Protein AF-A0A8J5XTF4-F1 (afdb_monomer)

Radius of gyration: 19.68 Å; Cα contacts (8 Å, |Δi|>4): 925; chains: 1; bounding box: 60×40×62 Å

Foldseek 3Di:
DFKFKEWEDDAPKIKMWIFDWFWIWIDMPPDAIDTLGGDPTGWDDWEAARNNQWIWTFDFQKIWITGPVVSYTQAIEGHPGGWQEWYDDHQKIWTAHQQFWIWIFHFPPPDDPPDPVDPDHHHGGDTDTQDGDRFGFQYWDWDDDPFIWIWTFGQVGKIWTATPSNRVHTQEIQDDDPFGFNEWEWADDQLHTWIWTFFQQRKIWIADSRYSDTQDIDRVVVVDPDDDDDPPDDPDRRWGWNYWYWADDPRFWIWIWTFTFPDQWIWIWIFGADPVRGTDIHTDDIDGHPDCQATFNDWYAYNQRWIWTAHGQQKIWTWDQDPPRDTDTDDIHRSDDPPDD

pLDDT: mean 83.87, std 14.67, range [29.75, 97.75]

Organism: Diacronema lutheri (NCBI:txid2081491)

Nearest PDB structures (foldseek):
  2vdu-assembly3_D  TM=7.327E-01  e=2.082E-15  Saccharomyces cerevisiae
  7mq8-assembly1_LT  TM=8.044E-01  e=1.810E-10  Homo sapiens
  7mqa-assembly1_LT  TM=7.960E-01  e=1.347E-09  Homo sapiens
  7f60-assembly2_B  TM=6.999E-01  e=1.922E-06  Homo sapiens
  3mbr-assembly1_X  TM=4.951E-01  e=2.929E-05  Xanthomonas campestris pv. campestris

Secondary structure (DSSP, 8-state):
---EEEEEEETTEEEEEEEETTEEEEEETTS--EEEEE-SS---EEEE-TTSSEEEEEETTEEEEEETTTTEEEEEEE-SS-EEEEEEETTEEEEEETTSEEEEEE-----------S-PPEEPPPPEEEEE-SS-EEEEEEE-SSS-EEEEEETTS-EEEEESS-TTSEEEEE---SS-EEEEEEE-STT-SEEEEEETT--EEEE-TTT--EEEEE-HHHHSPPPP--TT---PPSPPEEEEEEEEETTTEEEEEEEETT-SEEEEEEEEE-TT--EEEEE---EEPSS---SEEEEEE-TTS-EEEEEGGGEEEEEEE-GGG-EEEEEEEESS-----

InterPro domains:
  IPR001680 WD40 repeat [SM00320] (29-67)
  IPR001680 WD40 repeat [SM00320] (124-163)
  IPR001680 WD40 repeat [SM00320] (167-208)
  IPR011044 Quinoprotein amine dehydrogenase, beta chain-like [SSF50969] (36-220)
  IPR015943 WD40/YVTN repeat-like-containing domain superfamily [G3DSA:2.130.10.10] (2-223)
  IPR028884 tRNA (guanine-N(7)-)-methyltransferase non-catalytic subunit [PTHR16288] (33-310)

Sequence (341 aa):
MPGVAACVSLGDDVAVAFAEGRSVRFWRTGGAAAELGSADSAITIIALDSSAAHVATANDKALTLWDVAARRALWRTVAPKRPNAMVFDGARLIFADKFGEVWSLAEAAASDSTRAADNAVRIGPEPCFELGHVSLVSAMAVLPGRERRLVTADTDKRIRVSAWPAGYCIDAFCMGSKAVPSALAFAHGPLGEVLLSGGEDGALHAWDPATGALLALVHPAADLPAPEPSAAAPPSPAPRAVRVVCAGLGAQCALLALALAESSRVAIYALERDEDTRLSLRAHAPLDLPGEPGAVLELHATPRGDLCVVCAGGLLLQYESTTDAHFRLAAQHALCRRSDE

Solvent-accessible surface area (backbone atoms only — not comparable to full-atom values): 18056 Å² total; per-residue (Å²): 122,75,43,36,39,26,70,43,55,62,75,92,39,46,37,37,39,39,31,50,50,35,40,35,31,40,34,38,68,99,58,71,59,42,72,34,50,68,53,98,48,55,48,74,44,48,30,48,25,76,82,62,52,38,39,39,40,30,32,67,35,41,37,37,38,28,33,57,88,80,38,32,57,54,25,40,33,70,46,97,48,39,61,66,31,61,44,49,61,71,75,28,43,36,35,26,17,66,66,12,42,28,31,36,32,58,66,66,73,79,76,72,90,74,74,80,89,58,96,66,64,37,82,38,57,74,73,41,84,51,46,73,45,97,35,37,38,46,22,58,40,66,47,86,70,92,80,27,30,40,34,41,21,17,66,79,26,44,32,40,29,16,36,47,87,53,42,80,46,66,64,22,53,40,69,80,61,92,34,40,34,43,21,46,34,64,39,59,64,48,79,43,73,31,36,36,38,23,10,48,70,29,32,40,36,31,27,35,55,74,73,14,45,78,56,38,77,47,51,51,77,80,75,46,81,75,75,80,81,62,97,81,66,73,89,74,74,73,48,23,27,52,35,47,33,44,17,41,47,71,70,42,30,27,41,33,43,35,36,35,52,95,45,63,42,32,44,31,30,38,41,34,51,49,98,86,68,48,51,46,76,45,80,48,72,60,46,76,53,76,83,84,49,58,54,74,51,32,61,41,46,31,75,85,46,26,40,38,41,33,20,35,86,32,41,36,39,34,26,43,55,47,82,90,74,38,74,44,84,71,49,77,45,67,65,41,79,78,77,79,129

Mean predicted aligned error: 7.68 Å

Structure (mmCIF, N/CA/C/O backbone):
data_AF-A0A8J5XTF4-F1
#
_entry.id   AF-A0A8J5XTF4-F1
#
loop_
_atom_site.group_PDB
_atom_site.id
_atom_site.type_symbol
_atom_site.label_atom_id
_atom_site.label_alt_id
_atom_site.label_comp_id
_atom_site.label_asym_id
_atom_site.label_entity_id
_atom_site.label_seq_id
_atom_site.pdbx_PDB_ins_code
_atom_site.Cartn_x
_atom_site.Cartn_y
_atom_site.Cartn_z
_atom_site.occupancy
_atom_site.B_iso_or_equiv
_atom_site.auth_seq_id
_atom_site.auth_comp_id
_atom_site.auth_asym_id
_atom_site.auth_atom_id
_atom_site.pdbx_PDB_model_num
ATOM 1 N N . MET A 1 1 ? 19.095 7.603 3.861 1.00 49.38 1 MET A N 1
ATOM 2 C CA . MET A 1 1 ? 17.625 7.560 3.707 1.00 49.38 1 MET A CA 1
ATOM 3 C C . MET A 1 1 ? 17.165 6.273 4.357 1.00 49.38 1 MET A C 1
ATOM 5 O O . MET A 1 1 ? 17.835 5.274 4.110 1.00 49.38 1 MET A O 1
ATOM 9 N N . PRO A 1 2 ? 16.112 6.284 5.188 1.00 70.44 2 PRO A N 1
ATOM 10 C CA . PRO A 1 2 ? 15.509 5.034 5.639 1.00 70.44 2 PRO A CA 1
ATOM 11 C C . PRO A 1 2 ? 15.097 4.202 4.415 1.00 70.44 2 PRO A C 1
ATOM 13 O O . PRO A 1 2 ? 14.806 4.767 3.357 1.00 70.44 2 PRO A O 1
ATOM 16 N N . GLY A 1 3 ? 15.148 2.875 4.537 1.00 85.44 3 GLY A N 1
ATOM 17 C CA . GLY A 1 3 ? 14.688 1.978 3.479 1.00 85.44 3 GLY A CA 1
ATOM 18 C C . GLY A 1 3 ? 13.196 2.152 3.182 1.00 85.44 3 GLY A C 1
ATOM 19 O O . GLY A 1 3 ? 12.481 2.853 3.895 1.00 85.44 3 GLY A O 1
ATOM 20 N N . VAL A 1 4 ? 12.717 1.490 2.138 1.00 92.56 4 VAL A N 1
ATOM 21 C CA . VAL A 1 4 ? 11.289 1.374 1.821 1.00 92.56 4 VAL A CA 1
ATOM 22 C C . VAL A 1 4 ? 10.904 -0.095 1.737 1.00 92.56 4 VAL A C 1
ATOM 24 O O . VAL A 1 4 ? 11.725 -0.927 1.352 1.00 92.56 4 VAL A O 1
ATOM 27 N N . ALA A 1 5 ? 9.667 -0.425 2.093 1.00 94.69 5 ALA A N 1
ATOM 28 C CA . ALA A 1 5 ? 9.166 -1.790 2.048 1.00 94.69 5 ALA A CA 1
ATOM 29 C C . ALA A 1 5 ? 7.716 -1.834 1.562 1.00 94.69 5 ALA A C 1
ATOM 31 O O . ALA A 1 5 ? 6.999 -0.846 1.679 1.00 94.69 5 ALA A O 1
ATOM 32 N N . ALA A 1 6 ? 7.320 -2.977 1.012 1.00 94.75 6 ALA A N 1
ATOM 33 C CA . ALA A 1 6 ? 5.949 -3.306 0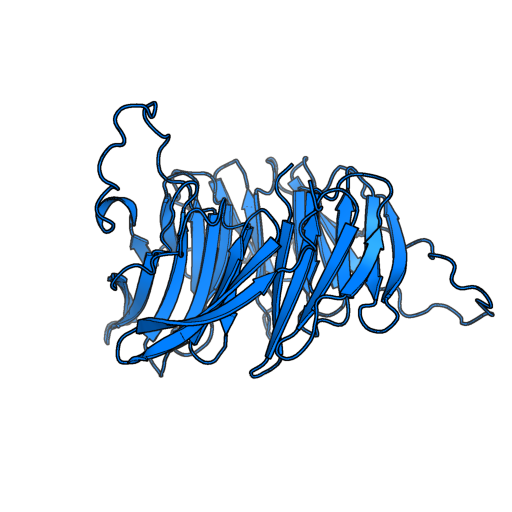.649 1.00 94.75 6 ALA A CA 1
ATOM 34 C C . ALA A 1 6 ? 5.701 -4.784 0.965 1.00 94.75 6 ALA A C 1
ATOM 36 O O . ALA A 1 6 ? 6.581 -5.622 0.744 1.00 94.75 6 ALA A O 1
ATOM 37 N N . CYS A 1 7 ? 4.515 -5.101 1.476 1.00 94.81 7 CYS A N 1
ATOM 38 C CA . CYS A 1 7 ? 4.149 -6.453 1.892 1.00 94.81 7 CYS A CA 1
ATOM 39 C C . CYS A 1 7 ? 2.841 -6.903 1.240 1.00 94.81 7 CYS A C 1
ATOM 41 O O . CYS A 1 7 ? 1.946 -6.094 1.014 1.00 94.81 7 CYS A O 1
ATOM 43 N N . VAL A 1 8 ? 2.716 -8.205 0.979 1.00 93.38 8 VAL A N 1
ATOM 44 C CA . VAL A 1 8 ? 1.453 -8.833 0.562 1.00 93.38 8 VAL A CA 1
ATOM 45 C C . VAL A 1 8 ? 1.305 -10.216 1.194 1.00 93.38 8 VAL A C 1
ATOM 47 O O . VAL A 1 8 ? 2.297 -10.878 1.511 1.00 93.38 8 VAL A O 1
ATOM 50 N N . SER A 1 9 ? 0.062 -10.677 1.339 1.00 91.62 9 SER A N 1
ATOM 51 C CA . SER A 1 9 ? -0.243 -12.059 1.728 1.00 91.62 9 SER A CA 1
ATOM 52 C C . SER A 1 9 ? -0.495 -12.944 0.510 1.00 91.62 9 SER A C 1
ATOM 54 O O . SER A 1 9 ? -1.219 -12.560 -0.405 1.00 91.62 9 SER A O 1
ATOM 56 N N . LEU A 1 10 ? 0.050 -14.159 0.543 1.00 90.19 10 LEU A N 1
ATOM 57 C CA . LEU A 1 10 ? -0.116 -15.211 -0.460 1.00 90.19 10 LEU A CA 1
ATOM 58 C C . LEU A 1 10 ? -0.753 -16.436 0.207 1.00 90.19 10 LEU A C 1
ATOM 60 O O . LEU A 1 10 ? -0.081 -17.420 0.519 1.00 90.19 10 LEU A O 1
ATOM 64 N N . GLY A 1 11 ? -2.055 -16.349 0.483 1.00 86.38 11 GLY A N 1
ATOM 65 C CA . GLY A 1 11 ? -2.708 -17.284 1.398 1.00 86.38 11 GLY A CA 1
ATOM 66 C C . GLY A 1 11 ? -2.177 -17.078 2.816 1.00 86.38 11 GLY A C 1
ATOM 67 O O . GLY A 1 11 ? -2.338 -15.992 3.371 1.00 86.38 11 GLY A O 1
ATOM 68 N N . ASP A 1 12 ? -1.523 -18.101 3.366 1.00 82.44 12 ASP A N 1
ATOM 69 C CA . ASP A 1 12 ? -0.931 -18.067 4.711 1.00 82.44 12 ASP A CA 1
ATOM 70 C C . ASP A 1 12 ? 0.507 -17.521 4.731 1.00 82.44 12 ASP A C 1
ATOM 72 O O . ASP A 1 12 ? 1.030 -17.174 5.789 1.00 82.44 12 ASP A O 1
ATOM 76 N N . ASP A 1 13 ? 1.153 -17.426 3.567 1.00 90.56 13 ASP A N 1
ATOM 77 C CA . ASP A 1 13 ? 2.492 -16.859 3.456 1.00 90.56 13 ASP A CA 1
ATOM 78 C C . ASP A 1 13 ? 2.443 -15.330 3.380 1.00 90.56 13 ASP A C 1
ATOM 80 O O . ASP A 1 13 ? 1.478 -14.729 2.902 1.00 90.56 13 ASP A O 1
ATOM 84 N N . VAL A 1 14 ? 3.547 -14.694 3.764 1.00 94.38 14 VAL A N 1
ATOM 85 C CA . VAL A 1 14 ? 3.789 -13.268 3.554 1.00 94.38 14 VAL A CA 1
ATOM 86 C C . VAL A 1 14 ? 4.993 -13.115 2.641 1.00 94.38 14 VAL A C 1
ATOM 88 O O . VAL A 1 14 ? 5.998 -13.812 2.792 1.00 94.38 14 VAL A O 1
ATOM 91 N N . ALA A 1 15 ? 4.881 -12.202 1.686 1.00 96.44 15 ALA A N 1
ATOM 92 C CA . ALA A 1 15 ? 5.974 -11.754 0.845 1.00 96.44 15 ALA A CA 1
ATOM 93 C C . ALA A 1 15 ? 6.293 -10.293 1.162 1.00 96.44 15 ALA A C 1
ATOM 95 O O . ALA A 1 15 ? 5.391 -9.476 1.341 1.00 96.44 15 ALA A O 1
ATOM 96 N N . VAL A 1 16 ? 7.583 -9.979 1.224 1.00 97.00 16 VAL A N 1
ATOM 97 C CA . VAL A 1 16 ? 8.103 -8.654 1.552 1.00 97.00 16 VAL A CA 1
ATOM 98 C C . VAL A 1 16 ? 9.104 -8.247 0.486 1.00 97.00 16 VAL A C 1
ATOM 100 O O . VAL A 1 16 ? 10.125 -8.907 0.290 1.00 97.00 16 VAL A O 1
ATOM 103 N N . ALA A 1 17 ? 8.831 -7.133 -0.179 1.00 96.75 17 ALA A N 1
ATOM 104 C CA . ALA A 1 17 ? 9.811 -6.424 -0.978 1.00 96.75 17 ALA A CA 1
ATOM 105 C C . ALA A 1 17 ? 10.406 -5.304 -0.126 1.00 96.75 17 ALA A C 1
ATOM 107 O O . ALA A 1 17 ? 9.681 -4.568 0.540 1.00 96.75 17 ALA A O 1
ATOM 108 N N . PHE A 1 18 ? 11.725 -5.172 -0.139 1.00 95.44 18 PHE A N 1
ATOM 109 C CA . PHE A 1 18 ? 12.437 -4.188 0.667 1.00 95.44 18 PHE A CA 1
ATOM 110 C C . PHE A 1 18 ? 13.579 -3.584 -0.142 1.00 95.44 18 PHE A C 1
ATOM 112 O O . PHE A 1 18 ? 14.308 -4.300 -0.832 1.00 95.44 18 PHE A O 1
ATOM 119 N N . ALA A 1 19 ? 13.769 -2.275 -0.033 1.00 94.00 19 ALA A N 1
ATOM 120 C CA . ALA A 1 19 ? 14.897 -1.584 -0.628 1.00 94.00 19 ALA A CA 1
ATOM 121 C C . ALA A 1 19 ? 15.602 -0.679 0.383 1.00 94.00 19 ALA A C 1
ATOM 123 O O . ALA A 1 19 ? 14.971 0.095 1.099 1.00 94.00 19 ALA A O 1
ATOM 124 N N . GLU A 1 20 ? 16.931 -0.736 0.386 1.00 89.94 20 GLU A N 1
ATOM 125 C CA . GLU A 1 20 ? 17.793 0.146 1.172 1.00 89.94 20 GLU A CA 1
ATOM 126 C C . GLU A 1 20 ? 18.923 0.666 0.291 1.00 89.94 20 GLU A C 1
ATOM 128 O O . GLU A 1 20 ? 19.636 -0.092 -0.376 1.00 89.94 20 GLU A O 1
ATOM 133 N N . GLY A 1 21 ? 19.055 1.992 0.245 1.00 90.75 21 GLY A N 1
ATOM 134 C CA . GLY A 1 21 ? 19.907 2.637 -0.741 1.00 90.75 21 GLY A CA 1
ATOM 135 C C . GLY A 1 21 ? 19.465 2.241 -2.148 1.00 90.75 21 GLY A C 1
ATOM 136 O O . GLY A 1 21 ? 18.368 2.588 -2.574 1.00 90.75 21 GLY A O 1
ATOM 137 N N . ARG A 1 22 ? 20.329 1.535 -2.879 1.00 93.69 22 ARG A N 1
ATOM 138 C CA . ARG A 1 22 ? 20.097 1.148 -4.280 1.00 93.69 22 ARG A CA 1
ATOM 139 C C . ARG A 1 22 ? 19.629 -0.293 -4.455 1.00 93.69 22 ARG A C 1
ATOM 141 O O . ARG A 1 22 ? 19.188 -0.637 -5.545 1.00 93.69 22 ARG A O 1
ATOM 148 N N . SER A 1 23 ? 19.772 -1.134 -3.437 1.00 93.19 23 SER A N 1
ATOM 149 C CA . SER A 1 23 ? 19.523 -2.572 -3.552 1.00 93.19 23 SER A CA 1
ATOM 150 C C . SER A 1 23 ? 18.053 -2.891 -3.333 1.00 93.19 23 SER A C 1
ATOM 152 O O . SER A 1 23 ? 17.435 -2.354 -2.417 1.00 93.19 23 SER A O 1
ATOM 154 N N . VAL A 1 24 ? 17.526 -3.807 -4.143 1.00 95.25 24 VAL A N 1
ATOM 155 C CA . VAL A 1 24 ? 16.174 -4.357 -4.022 1.00 95.25 24 VAL A CA 1
ATOM 156 C C . VAL A 1 24 ? 16.281 -5.800 -3.575 1.00 95.25 24 VAL A C 1
ATOM 158 O O . VAL A 1 24 ? 16.979 -6.608 -4.193 1.00 95.25 24 VAL A O 1
ATOM 161 N N . ARG A 1 25 ? 15.572 -6.136 -2.505 1.00 95.50 25 ARG A N 1
ATOM 162 C CA . ARG A 1 25 ? 15.496 -7.484 -1.962 1.00 95.50 25 ARG A CA 1
ATOM 163 C C . ARG A 1 25 ? 14.056 -7.942 -1.858 1.00 95.50 25 ARG A C 1
ATOM 165 O O . ARG A 1 25 ? 13.129 -7.144 -1.749 1.00 95.50 25 ARG A O 1
ATOM 172 N N . PHE A 1 26 ? 13.910 -9.253 -1.877 1.00 96.19 26 PHE A N 1
ATOM 173 C CA . PHE A 1 26 ? 12.651 -9.943 -1.718 1.00 96.19 26 PHE A CA 1
ATOM 174 C C . PHE A 1 26 ? 12.804 -11.045 -0.679 1.00 96.19 26 PHE A C 1
ATOM 176 O O . PHE A 1 26 ? 13.795 -11.775 -0.672 1.00 96.19 26 PHE A O 1
ATOM 183 N N . TRP A 1 27 ? 11.815 -11.176 0.187 1.00 96.50 27 TRP A N 1
ATOM 184 C CA . TRP A 1 27 ? 11.713 -12.232 1.178 1.00 96.50 27 TRP A CA 1
ATOM 185 C C . TRP A 1 27 ? 10.308 -12.828 1.135 1.00 96.50 27 TRP A C 1
ATOM 187 O O . TRP A 1 27 ? 9.339 -12.129 0.846 1.00 96.50 27 TRP A O 1
ATOM 197 N N . ARG A 1 28 ? 10.194 -14.120 1.436 1.00 94.88 28 ARG A N 1
ATOM 198 C CA . ARG A 1 28 ? 8.915 -14.814 1.607 1.00 94.88 28 ARG A CA 1
ATOM 199 C C . ARG A 1 28 ? 8.999 -15.747 2.810 1.00 94.88 28 ARG A C 1
ATOM 201 O O . ARG A 1 28 ? 10.078 -16.282 3.074 1.00 94.88 28 ARG A O 1
ATOM 208 N N . THR A 1 29 ? 7.874 -15.965 3.492 1.00 92.12 29 THR A N 1
ATOM 209 C CA . THR A 1 29 ? 7.748 -16.925 4.600 1.00 92.12 29 THR A CA 1
ATOM 210 C C . THR A 1 29 ? 8.430 -18.258 4.272 1.00 92.12 29 THR A C 1
ATOM 212 O O . THR A 1 29 ? 8.275 -18.805 3.181 1.00 92.12 29 THR A O 1
ATOM 215 N N . GLY A 1 30 ? 9.235 -18.760 5.214 1.00 84.19 30 GLY A N 1
ATOM 216 C CA . GLY A 1 30 ? 10.000 -20.006 5.074 1.00 84.19 30 GLY A CA 1
ATOM 217 C C . GLY A 1 30 ? 11.257 -19.914 4.195 1.00 84.19 30 GLY A C 1
ATOM 218 O O . GLY A 1 30 ? 12.019 -20.878 4.131 1.00 84.19 30 GLY A O 1
ATOM 219 N N . GLY A 1 31 ? 11.501 -18.778 3.538 1.00 86.12 31 GLY A N 1
ATOM 220 C CA . GLY A 1 31 ? 12.669 -18.534 2.696 1.00 86.12 31 GLY A CA 1
ATOM 221 C C . GLY A 1 31 ? 13.699 -17.588 3.319 1.00 86.12 31 GLY A C 1
ATOM 222 O O . GLY A 1 31 ? 13.471 -16.942 4.340 1.00 86.12 31 GLY A O 1
ATOM 223 N N . ALA A 1 32 ? 14.852 -17.482 2.657 1.00 87.12 32 ALA A N 1
ATOM 224 C CA . ALA A 1 32 ? 15.844 -16.446 2.931 1.00 87.12 32 ALA A CA 1
ATOM 225 C C . ALA A 1 32 ? 15.622 -15.235 2.015 1.00 87.12 32 ALA A C 1
ATOM 227 O O . ALA A 1 32 ? 15.148 -15.380 0.886 1.00 87.12 32 ALA A O 1
ATOM 228 N N . ALA A 1 33 ? 16.012 -14.047 2.482 1.00 89.75 33 ALA A N 1
ATOM 229 C CA . ALA A 1 33 ? 15.977 -12.847 1.658 1.00 89.75 33 ALA A CA 1
ATOM 230 C C . ALA A 1 33 ? 16.942 -12.991 0.467 1.00 89.75 33 ALA A C 1
ATOM 232 O O . ALA A 1 33 ? 18.102 -13.379 0.629 1.00 89.75 33 ALA A O 1
ATOM 233 N N . ALA A 1 34 ? 16.461 -12.669 -0.730 1.00 91.19 34 ALA A N 1
ATOM 234 C CA . ALA A 1 34 ? 17.212 -12.719 -1.975 1.00 91.19 34 ALA A CA 1
ATOM 235 C C . ALA A 1 34 ? 17.300 -11.327 -2.604 1.00 91.19 34 ALA A C 1
ATOM 237 O O . ALA A 1 34 ? 16.364 -10.535 -2.528 1.00 91.19 34 ALA A O 1
ATOM 238 N N . GLU A 1 35 ? 18.427 -11.027 -3.243 1.00 92.62 35 GLU A N 1
ATOM 239 C CA . GLU A 1 35 ? 18.596 -9.796 -4.014 1.00 92.62 35 GLU A CA 1
ATOM 240 C C . GLU A 1 35 ? 17.975 -9.953 -5.407 1.00 92.62 35 GLU A C 1
ATOM 242 O O . GLU A 1 35 ? 18.223 -10.947 -6.092 1.00 92.62 35 GLU A O 1
ATOM 247 N N . LEU A 1 36 ? 17.156 -8.975 -5.807 1.00 92.88 36 LEU A N 1
ATOM 248 C CA . LEU A 1 36 ? 16.594 -8.869 -7.159 1.00 92.88 36 LEU A CA 1
ATOM 249 C C . LEU A 1 36 ? 17.503 -8.055 -8.089 1.00 92.88 36 LEU A C 1
ATOM 251 O O . LEU A 1 36 ? 17.474 -8.233 -9.304 1.00 92.88 36 LEU A O 1
ATOM 255 N N . GLY A 1 37 ? 18.293 -7.147 -7.514 1.00 91.44 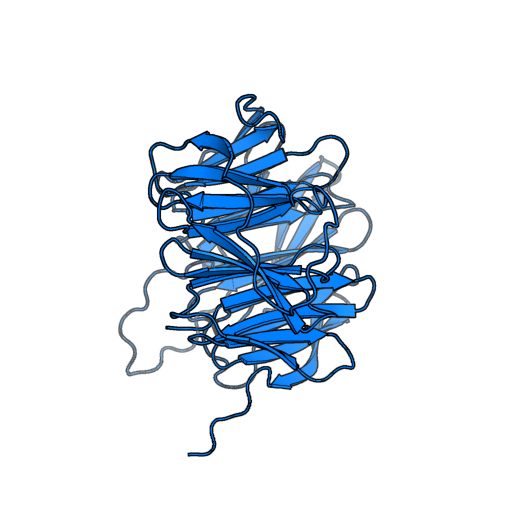37 GLY A N 1
ATOM 256 C CA . GLY A 1 37 ? 19.269 -6.323 -8.213 1.00 91.44 37 GLY A CA 1
ATOM 257 C C . GLY A 1 37 ? 19.460 -4.967 -7.542 1.00 91.44 37 GLY A C 1
ATOM 258 O O . GLY A 1 37 ? 19.046 -4.749 -6.400 1.00 91.44 37 GLY A O 1
ATOM 259 N N . SER A 1 38 ? 20.085 -4.037 -8.264 1.00 92.06 38 SER A N 1
ATOM 260 C CA . SER A 1 38 ? 20.314 -2.675 -7.783 1.00 92.06 38 SER A CA 1
ATOM 261 C C . SER A 1 38 ? 19.937 -1.628 -8.826 1.00 92.06 38 SER A C 1
ATOM 263 O O . SER A 1 38 ? 20.129 -1.823 -10.025 1.00 92.06 38 SER A O 1
ATOM 265 N N . ALA A 1 39 ? 19.380 -0.516 -8.358 1.00 90.44 39 ALA A N 1
ATOM 266 C CA . ALA A 1 39 ? 19.074 0.649 -9.170 1.00 90.44 39 ALA A CA 1
ATOM 267 C C . ALA A 1 39 ? 20.288 1.594 -9.285 1.00 90.44 39 ALA A C 1
ATOM 269 O O . ALA A 1 39 ? 21.261 1.512 -8.528 1.00 90.44 39 ALA A O 1
ATOM 270 N N . ASP A 1 40 ? 20.219 2.552 -10.210 1.00 87.44 40 ASP A N 1
ATOM 271 C CA . ASP A 1 40 ? 21.302 3.530 -10.418 1.00 87.44 40 ASP A CA 1
ATOM 272 C C . ASP A 1 40 ? 21.457 4.516 -9.254 1.00 87.44 40 ASP A C 1
ATOM 274 O O . ASP A 1 40 ? 22.537 5.043 -9.005 1.00 87.44 40 ASP A O 1
ATOM 278 N N . SER A 1 41 ? 20.368 4.776 -8.535 1.00 91.31 41 SER A N 1
ATOM 279 C CA . SER A 1 41 ? 20.295 5.737 -7.434 1.00 91.31 41 SER A CA 1
ATOM 280 C C . SER A 1 41 ? 19.373 5.224 -6.335 1.00 91.31 41 SER A C 1
ATOM 282 O O . SER A 1 41 ? 18.673 4.226 -6.527 1.00 91.31 41 SER A O 1
ATOM 284 N N . ALA A 1 42 ? 19.400 5.891 -5.182 1.00 92.69 42 ALA A N 1
ATOM 285 C CA . ALA A 1 42 ? 18.653 5.485 -4.005 1.00 92.69 42 ALA A CA 1
ATOM 286 C C . ALA A 1 42 ? 17.151 5.387 -4.303 1.00 92.69 42 ALA A C 1
ATOM 288 O O . ALA A 1 42 ? 16.545 6.329 -4.817 1.00 92.69 42 ALA A O 1
ATOM 289 N N . ILE A 1 43 ? 16.571 4.239 -3.975 1.00 95.12 43 ILE A N 1
ATOM 290 C CA . ILE A 1 43 ? 15.157 3.941 -4.160 1.00 95.12 43 ILE A CA 1
ATOM 291 C C . ILE A 1 43 ? 14.373 4.674 -3.084 1.00 95.12 43 ILE A C 1
ATOM 293 O O . ILE A 1 43 ? 14.712 4.622 -1.904 1.00 95.12 43 ILE A O 1
ATOM 297 N N . THR A 1 44 ? 13.333 5.381 -3.510 1.00 93.44 44 THR A N 1
ATOM 298 C CA . THR A 1 44 ? 12.499 6.190 -2.616 1.00 93.44 44 THR A CA 1
ATOM 299 C C . THR A 1 44 ? 11.089 5.650 -2.470 1.00 93.44 44 THR A C 1
ATOM 301 O O . THR A 1 44 ? 10.391 6.066 -1.555 1.00 93.44 44 THR A O 1
ATOM 304 N N . ILE A 1 45 ? 10.649 4.776 -3.379 1.00 94.19 45 ILE A N 1
ATOM 305 C CA . ILE A 1 45 ? 9.311 4.177 -3.373 1.00 94.19 45 ILE A CA 1
ATOM 306 C C . ILE A 1 45 ? 9.424 2.749 -3.880 1.00 94.19 45 ILE A C 1
ATOM 308 O O . ILE A 1 45 ? 10.189 2.478 -4.811 1.00 94.19 45 ILE A O 1
ATOM 312 N N . ILE A 1 46 ? 8.647 1.861 -3.275 1.00 96.38 46 ILE A N 1
ATOM 313 C CA . ILE A 1 46 ? 8.510 0.469 -3.673 1.00 96.38 46 ILE A CA 1
ATOM 314 C C . ILE A 1 46 ? 7.034 0.078 -3.627 1.00 96.38 46 ILE A C 1
ATOM 316 O O . ILE A 1 46 ? 6.289 0.576 -2.789 1.00 96.38 46 ILE A O 1
ATOM 320 N N . ALA A 1 47 ? 6.623 -0.800 -4.530 1.00 96.12 47 ALA A N 1
ATOM 321 C CA . ALA A 1 47 ? 5.324 -1.451 -4.509 1.00 96.12 47 ALA A CA 1
ATOM 322 C C . ALA A 1 47 ? 5.512 -2.929 -4.861 1.00 96.12 47 ALA A C 1
ATOM 324 O O . ALA A 1 47 ? 6.399 -3.275 -5.646 1.00 96.12 47 ALA A O 1
ATOM 325 N N . LEU A 1 48 ? 4.680 -3.788 -4.283 1.00 95.81 48 LEU A N 1
ATOM 326 C CA . LEU A 1 48 ? 4.655 -5.226 -4.531 1.00 95.81 48 LEU A CA 1
ATOM 327 C C . LEU A 1 48 ? 3.277 -5.581 -5.082 1.00 95.81 48 LEU A C 1
ATOM 329 O O . LEU A 1 48 ? 2.266 -5.129 -4.544 1.00 95.81 48 LEU A O 1
ATOM 333 N N . ASP A 1 49 ? 3.232 -6.332 -6.178 1.00 94.12 49 ASP A N 1
ATOM 334 C CA . ASP A 1 49 ? 1.961 -6.761 -6.749 1.00 94.12 49 ASP A CA 1
ATOM 335 C C . ASP A 1 49 ? 1.301 -7.847 -5.882 1.00 94.12 49 ASP A C 1
ATOM 337 O O . ASP A 1 49 ? 1.957 -8.545 -5.107 1.00 94.12 49 ASP A O 1
ATOM 341 N N . SER A 1 50 ? -0.012 -8.033 -6.028 1.00 90.31 50 SER A N 1
ATOM 342 C CA . SER A 1 50 ? -0.775 -8.967 -5.189 1.00 90.31 50 SER A CA 1
ATOM 343 C C . SER A 1 50 ? -0.358 -10.434 -5.347 1.00 90.31 50 SER A C 1
ATOM 345 O O . SER A 1 50 ? -0.674 -11.245 -4.482 1.00 90.31 50 SER A O 1
ATOM 347 N N . SER A 1 51 ? 0.312 -10.797 -6.449 1.00 92.31 51 SER A N 1
ATOM 348 C CA . SER A 1 51 ? 0.842 -12.152 -6.659 1.00 92.31 51 SER A CA 1
ATOM 349 C C . SER A 1 51 ? 2.274 -12.337 -6.144 1.00 92.31 51 SER A C 1
ATOM 351 O O . SER A 1 51 ? 2.777 -13.462 -6.125 1.00 92.31 51 SER A O 1
ATOM 353 N N . ALA A 1 52 ? 2.919 -11.250 -5.710 1.00 94.31 52 ALA A N 1
ATOM 354 C CA . ALA A 1 52 ? 4.333 -11.168 -5.369 1.00 94.31 52 ALA A CA 1
ATOM 355 C C . ALA A 1 52 ? 5.287 -11.661 -6.473 1.00 94.31 52 ALA A C 1
ATOM 357 O O . ALA A 1 52 ? 6.396 -12.120 -6.186 1.00 94.31 52 ALA A O 1
ATOM 358 N N . ALA A 1 53 ? 4.858 -11.590 -7.731 1.00 93.81 53 ALA A N 1
ATOM 359 C CA . ALA A 1 53 ? 5.684 -11.895 -8.891 1.00 93.81 53 ALA A CA 1
ATOM 360 C C . ALA A 1 53 ? 6.524 -10.685 -9.317 1.00 93.81 53 ALA A C 1
ATOM 362 O O . ALA A 1 53 ? 7.606 -10.855 -9.885 1.00 93.81 53 ALA A O 1
ATOM 363 N N . HIS A 1 54 ? 6.049 -9.472 -9.015 1.00 95.31 54 HIS A N 1
ATOM 364 C CA . HIS A 1 54 ? 6.638 -8.232 -9.484 1.00 95.31 54 HIS A CA 1
ATOM 365 C C . HIS A 1 54 ? 6.821 -7.201 -8.374 1.00 95.31 54 HIS A C 1
ATOM 367 O O . HIS A 1 54 ? 5.912 -6.892 -7.606 1.00 95.31 54 HIS A O 1
ATOM 373 N N . VAL A 1 55 ? 8.004 -6.592 -8.361 1.00 97.06 55 VAL A N 1
ATOM 374 C CA . VAL A 1 55 ? 8.303 -5.419 -7.535 1.00 97.06 55 VAL A CA 1
ATOM 375 C C . VAL A 1 55 ? 8.431 -4.217 -8.453 1.00 97.06 55 VAL A C 1
ATOM 377 O O . VAL A 1 55 ? 9.164 -4.279 -9.434 1.00 97.06 55 VAL A O 1
ATOM 380 N N . ALA A 1 56 ? 7.773 -3.107 -8.144 1.00 97.25 56 ALA A N 1
ATOM 381 C CA . ALA A 1 56 ? 8.037 -1.830 -8.797 1.00 97.25 56 ALA A CA 1
ATOM 382 C C . ALA A 1 56 ? 8.822 -0.921 -7.856 1.00 97.25 56 ALA A C 1
ATOM 384 O O . ALA A 1 56 ? 8.517 -0.834 -6.671 1.00 97.25 56 ALA A O 1
ATOM 385 N N . THR A 1 57 ? 9.818 -0.218 -8.383 1.00 97.44 57 THR A N 1
ATOM 386 C CA . THR A 1 57 ? 10.616 0.750 -7.620 1.00 97.44 57 THR A CA 1
ATOM 387 C C . THR A 1 57 ? 10.706 2.072 -8.355 1.00 97.44 57 THR A C 1
ATOM 389 O O . THR A 1 57 ? 10.839 2.071 -9.582 1.00 97.44 57 THR A O 1
ATOM 392 N N . ALA A 1 58 ? 10.745 3.175 -7.609 1.00 96.25 58 ALA A N 1
ATOM 393 C CA . ALA A 1 58 ? 11.050 4.492 -8.153 1.00 96.25 58 ALA A CA 1
ATOM 394 C C . ALA A 1 58 ? 12.282 5.124 -7.501 1.00 96.25 58 ALA A C 1
ATOM 396 O O . ALA A 1 58 ? 12.463 5.066 -6.279 1.00 96.25 58 ALA A O 1
ATOM 397 N N . ASN A 1 59 ? 13.087 5.795 -8.322 1.00 94.19 59 ASN A N 1
ATOM 398 C CA . ASN A 1 59 ? 14.146 6.700 -7.892 1.00 94.19 59 ASN A CA 1
ATOM 399 C C . ASN A 1 59 ? 14.201 7.940 -8.799 1.00 94.19 59 ASN A C 1
ATOM 401 O O . ASN A 1 59 ? 14.371 7.852 -10.012 1.00 94.19 59 ASN A O 1
ATOM 405 N N . ASP A 1 60 ? 14.048 9.122 -8.201 1.00 93.25 60 ASP A N 1
ATOM 406 C CA . ASP A 1 60 ? 13.799 10.366 -8.941 1.00 93.25 60 ASP A CA 1
ATOM 407 C C . ASP A 1 60 ? 12.663 10.206 -9.967 1.00 93.25 60 ASP A C 1
ATOM 409 O O . ASP A 1 60 ? 11.522 10.084 -9.547 1.00 93.25 60 ASP A O 1
ATOM 413 N N . LYS A 1 61 ? 12.931 10.174 -11.277 1.00 95.44 61 LYS A N 1
ATOM 414 C CA . LYS A 1 61 ? 11.912 9.912 -12.311 1.00 95.44 61 LYS A CA 1
ATOM 415 C C . LYS A 1 61 ? 11.946 8.495 -12.872 1.00 95.44 61 LYS A C 1
ATOM 417 O O . LYS A 1 61 ? 11.075 8.139 -13.657 1.00 95.44 61 LYS A O 1
ATOM 422 N N . ALA A 1 62 ? 12.963 7.705 -12.555 1.00 95.75 62 ALA A N 1
ATOM 423 C CA . ALA A 1 62 ? 13.080 6.367 -13.106 1.00 95.75 62 ALA A CA 1
ATOM 424 C C . ALA A 1 62 ? 12.122 5.415 -12.383 1.00 95.75 62 ALA A C 1
ATOM 426 O O . ALA A 1 62 ? 12.061 5.386 -11.155 1.00 95.75 62 ALA A O 1
ATOM 427 N N . LEU A 1 63 ? 11.390 4.641 -13.180 1.00 96.75 63 LEU A N 1
ATOM 428 C CA . LEU A 1 63 ? 10.511 3.564 -12.747 1.00 96.75 63 LEU A CA 1
ATOM 429 C C . LEU A 1 63 ? 11.066 2.252 -13.287 1.00 96.75 63 LEU A C 1
ATOM 431 O O . LEU A 1 63 ? 11.308 2.138 -14.490 1.00 96.75 63 LEU A O 1
ATOM 435 N N . THR A 1 64 ? 11.239 1.270 -12.410 1.00 96.12 64 THR A N 1
ATOM 436 C CA . THR A 1 64 ? 11.752 -0.057 -12.766 1.00 96.12 64 THR A CA 1
ATOM 437 C C . THR A 1 64 ? 10.805 -1.125 -12.244 1.00 96.12 64 THR A C 1
ATOM 439 O O . THR A 1 64 ? 10.433 -1.081 -11.070 1.00 96.12 64 THR A O 1
ATOM 442 N N . LEU A 1 65 ? 10.455 -2.090 -13.096 1.00 96.12 65 LEU A N 1
ATOM 443 C CA . LEU A 1 65 ? 9.748 -3.308 -12.701 1.00 96.12 65 LEU A CA 1
ATOM 444 C C . LEU A 1 65 ? 10.733 -4.471 -12.638 1.00 96.12 65 LEU A C 1
ATOM 446 O O . LEU A 1 65 ? 11.494 -4.698 -13.580 1.00 96.12 65 LEU A O 1
ATOM 450 N N . TRP A 1 66 ? 10.703 -5.211 -11.541 1.00 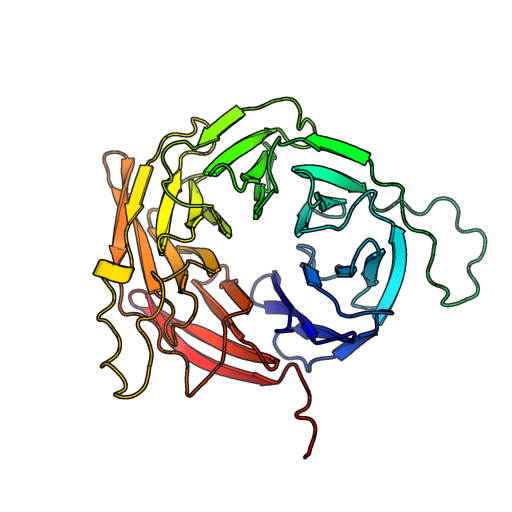95.62 66 TRP A N 1
ATOM 451 C CA . TRP A 1 66 ? 11.551 -6.360 -11.262 1.00 95.62 66 TRP A CA 1
ATOM 452 C C . TRP A 1 66 ? 10.710 -7.627 -11.262 1.00 95.62 66 TRP A C 1
ATOM 454 O O . TRP A 1 66 ? 9.640 -7.648 -10.661 1.00 95.62 66 TRP A O 1
ATOM 464 N N . ASP A 1 67 ? 11.222 -8.679 -11.887 1.00 94.31 67 ASP A N 1
ATOM 465 C CA . ASP A 1 67 ? 10.678 -10.029 -11.785 1.00 94.31 67 ASP A CA 1
ATOM 466 C C . ASP A 1 67 ? 11.335 -10.746 -10.607 1.00 94.31 67 ASP A C 1
ATOM 468 O O . ASP A 1 67 ? 12.567 -10.835 -10.517 1.00 94.31 67 ASP A O 1
ATOM 472 N N . VAL A 1 68 ? 10.505 -11.242 -9.692 1.00 93.56 68 VAL A N 1
ATOM 473 C CA . VAL A 1 68 ? 10.953 -11.900 -8.463 1.00 93.56 68 VAL A CA 1
ATOM 474 C C . VAL A 1 68 ? 11.557 -13.277 -8.746 1.00 93.56 68 VAL A C 1
ATOM 476 O O . VAL A 1 68 ? 12.577 -13.637 -8.154 1.00 93.56 68 VAL A O 1
ATOM 479 N N . ALA A 1 69 ? 10.968 -14.047 -9.662 1.00 92.12 69 ALA A N 1
ATOM 480 C CA . ALA A 1 69 ? 11.416 -15.400 -9.980 1.00 92.12 69 ALA A CA 1
ATOM 481 C C . ALA A 1 69 ? 12.716 -15.385 -10.799 1.00 92.12 69 ALA A C 1
ATOM 483 O O . ALA A 1 69 ? 13.663 -16.109 -10.488 1.00 92.12 69 ALA A O 1
ATOM 484 N N . ALA A 1 70 ? 12.784 -14.520 -11.811 1.00 90.38 70 ALA A N 1
ATOM 485 C CA . ALA A 1 70 ? 13.941 -14.318 -12.671 1.00 90.38 70 ALA A CA 1
ATOM 486 C C . ALA A 1 70 ? 15.030 -13.445 -12.025 1.00 90.38 70 ALA A C 1
ATOM 488 O O . ALA A 1 70 ? 16.138 -13.388 -12.559 1.00 90.38 70 ALA A O 1
ATOM 489 N N . ARG A 1 71 ? 14.731 -12.778 -10.899 1.00 92.88 71 ARG A N 1
ATOM 490 C CA . ARG A 1 71 ? 15.649 -11.925 -10.120 1.00 92.88 71 ARG A CA 1
ATOM 491 C C . ARG A 1 71 ? 16.373 -10.895 -10.981 1.00 92.88 71 ARG A C 1
ATOM 493 O O . ARG A 1 71 ? 17.601 -10.818 -10.996 1.00 92.88 71 ARG A O 1
ATOM 500 N N . ARG A 1 72 ? 15.595 -10.142 -11.755 1.00 91.25 72 ARG A N 1
ATOM 501 C CA . ARG A 1 72 ? 16.120 -9.116 -12.660 1.00 91.25 72 ARG A CA 1
ATOM 502 C C . ARG A 1 72 ? 15.090 -8.037 -12.941 1.00 91.25 72 ARG A C 1
ATOM 504 O O . ARG A 1 72 ? 13.889 -8.273 -12.844 1.00 91.25 72 ARG A O 1
ATOM 511 N N . ALA A 1 73 ? 15.565 -6.873 -13.366 1.00 93.31 73 ALA A N 1
ATOM 512 C CA . ALA A 1 73 ? 14.699 -5.851 -13.935 1.00 93.31 73 ALA A CA 1
ATOM 513 C C . ALA A 1 73 ? 14.139 -6.327 -15.290 1.00 93.31 73 ALA A C 1
ATOM 515 O O . ALA A 1 73 ? 14.895 -6.733 -16.174 1.00 93.31 73 ALA A O 1
ATOM 516 N N . LEU A 1 74 ? 12.817 -6.270 -15.448 1.00 91.94 74 LEU A N 1
ATOM 517 C CA . LEU A 1 74 ? 12.117 -6.554 -16.702 1.00 91.94 74 LEU A CA 1
ATOM 518 C C . LEU A 1 74 ? 12.187 -5.356 -17.638 1.00 91.94 74 LEU A C 1
ATOM 520 O O . LEU A 1 74 ? 12.571 -5.473 -18.805 1.00 91.94 74 LEU A O 1
ATOM 524 N N . TRP A 1 75 ? 11.821 -4.195 -17.106 1.00 93.19 75 TRP A N 1
ATOM 525 C CA . TRP A 1 75 ? 11.814 -2.956 -17.854 1.00 93.19 75 TRP A CA 1
ATOM 526 C C . TRP A 1 75 ? 12.116 -1.755 -16.976 1.00 93.19 75 TRP A C 1
ATOM 528 O O . TRP A 1 75 ? 11.960 -1.782 -15.752 1.00 93.19 75 TRP A O 1
ATOM 538 N N . ARG A 1 76 ? 12.517 -0.678 -17.649 1.00 94.00 76 ARG A N 1
ATOM 539 C CA . ARG A 1 76 ? 12.681 0.644 -17.063 1.00 94.00 76 ARG A CA 1
ATOM 540 C C . ARG A 1 76 ? 12.054 1.710 -17.950 1.00 94.00 76 ARG A C 1
ATOM 542 O O . ARG A 1 76 ? 12.255 1.705 -19.161 1.00 94.00 76 ARG A O 1
ATOM 549 N N . THR A 1 77 ? 11.325 2.634 -17.341 1.00 95.31 77 THR A N 1
ATOM 550 C CA . THR A 1 77 ? 10.750 3.809 -18.008 1.00 95.31 77 THR A CA 1
ATOM 551 C C . THR A 1 77 ? 11.007 5.069 -17.182 1.00 95.31 77 THR A C 1
ATOM 553 O O . THR A 1 77 ? 11.593 5.013 -16.094 1.00 95.31 77 THR A O 1
ATOM 556 N N . VAL A 1 78 ? 10.609 6.220 -17.715 1.00 96.12 78 VAL A N 1
ATOM 557 C CA . VAL A 1 78 ? 10.772 7.524 -17.073 1.00 96.12 78 VAL A CA 1
ATOM 558 C C . VAL A 1 78 ? 9.395 8.130 -16.843 1.00 96.12 78 VAL A C 1
ATOM 560 O O . VAL A 1 78 ? 8.643 8.375 -17.782 1.00 96.12 78 VAL A O 1
ATOM 563 N N . ALA A 1 79 ? 9.075 8.386 -15.580 1.00 96.69 79 ALA A N 1
ATOM 564 C CA . ALA A 1 79 ? 7.891 9.127 -15.192 1.00 96.69 79 ALA A CA 1
ATOM 565 C C . ALA A 1 79 ? 7.991 10.592 -15.661 1.00 96.69 79 ALA A C 1
ATOM 567 O O . ALA A 1 79 ? 9.090 11.168 -15.653 1.00 96.69 79 ALA A O 1
ATOM 568 N N . PRO A 1 80 ? 6.868 11.250 -16.002 1.00 96.12 80 PRO A N 1
ATOM 569 C CA . PRO A 1 80 ? 6.881 12.651 -16.428 1.00 96.12 80 PRO A CA 1
ATOM 570 C C . PRO A 1 80 ? 7.526 13.555 -15.369 1.00 96.12 80 PRO A C 1
ATOM 572 O O . PRO A 1 80 ? 8.371 14.416 -15.665 1.00 96.12 80 PRO A O 1
ATOM 575 N N . LYS A 1 81 ? 7.187 13.296 -14.102 1.00 96.62 81 LYS A N 1
ATOM 576 C CA . LYS A 1 81 ? 7.727 13.942 -12.905 1.00 96.62 81 LYS A CA 1
ATOM 577 C C . LYS A 1 81 ? 8.077 12.887 -11.856 1.00 96.62 81 LYS A C 1
ATOM 579 O O . LYS A 1 81 ? 7.780 11.711 -12.016 1.00 96.62 81 LYS A O 1
ATOM 584 N N . ARG A 1 82 ? 8.765 13.317 -10.794 1.00 95.31 82 ARG A N 1
ATOM 585 C CA . ARG A 1 82 ? 9.215 12.424 -9.720 1.00 95.31 82 ARG A CA 1
ATOM 586 C C . ARG A 1 82 ? 8.004 11.772 -9.037 1.00 95.31 82 ARG A C 1
ATOM 588 O O . ARG A 1 82 ? 7.207 12.537 -8.483 1.00 95.31 82 ARG A O 1
ATOM 595 N N . PRO A 1 83 ? 7.890 10.430 -9.032 1.00 95.88 83 PRO A N 1
ATOM 596 C CA . PRO A 1 83 ? 6.850 9.738 -8.297 1.00 95.88 83 PRO A CA 1
ATOM 597 C C . PRO A 1 83 ? 6.981 9.979 -6.794 1.00 95.88 83 PRO A C 1
ATOM 599 O O . PRO A 1 83 ? 8.082 10.213 -6.281 1.00 95.88 83 PRO A O 1
ATOM 602 N N . ASN A 1 84 ? 5.856 9.919 -6.094 1.00 93.31 84 ASN A N 1
ATOM 603 C CA . ASN A 1 84 ? 5.773 10.083 -4.641 1.00 93.31 84 ASN A CA 1
ATOM 604 C C . ASN A 1 84 ? 4.853 9.051 -3.956 1.00 93.31 84 ASN A C 1
ATOM 606 O O . ASN A 1 84 ? 5.042 8.798 -2.771 1.00 93.31 84 ASN A O 1
ATOM 610 N N . ALA A 1 85 ? 3.943 8.407 -4.693 1.00 94.06 85 ALA A N 1
ATOM 611 C CA . ALA A 1 85 ? 3.154 7.260 -4.236 1.00 94.06 85 ALA A CA 1
ATOM 612 C C . ALA A 1 85 ? 2.993 6.231 -5.369 1.00 94.06 85 ALA A C 1
ATOM 614 O O . ALA A 1 85 ? 2.931 6.614 -6.539 1.00 94.06 85 ALA A O 1
ATOM 615 N N . MET A 1 86 ? 2.920 4.936 -5.043 1.00 95.75 86 MET A N 1
ATOM 616 C CA . MET A 1 86 ? 2.775 3.839 -6.013 1.00 95.75 86 MET A CA 1
ATOM 617 C C . MET A 1 86 ? 1.945 2.692 -5.438 1.00 95.75 86 MET A C 1
ATOM 619 O O . MET A 1 86 ? 2.140 2.321 -4.285 1.00 95.75 86 MET A O 1
ATOM 623 N N . VAL A 1 87 ? 1.074 2.104 -6.256 1.00 95.44 87 VAL A N 1
ATOM 624 C CA . VAL A 1 87 ? 0.267 0.919 -5.926 1.00 95.44 87 VAL A CA 1
ATOM 625 C C . VAL A 1 87 ? 0.055 0.057 -7.170 1.00 95.44 87 VAL A C 1
ATOM 627 O O . VAL A 1 87 ? 0.144 0.547 -8.296 1.00 95.44 87 VAL A O 1
ATOM 630 N N . PHE A 1 88 ? -0.247 -1.225 -6.979 1.00 94.12 88 PHE A N 1
ATOM 631 C CA . PHE A 1 88 ? -0.648 -2.119 -8.065 1.00 94.12 88 PHE A CA 1
ATOM 632 C C . PHE A 1 88 ? -2.163 -2.320 -8.102 1.00 94.12 88 PHE A C 1
ATOM 634 O O . PHE A 1 88 ? -2.815 -2.417 -7.065 1.00 94.12 88 PHE A O 1
ATOM 641 N N . ASP A 1 89 ? -2.692 -2.468 -9.313 1.00 90.81 89 ASP A N 1
ATOM 642 C CA . ASP A 1 89 ? -3.986 -3.082 -9.591 1.00 90.81 89 ASP A CA 1
ATOM 643 C C . ASP A 1 89 ? -3.779 -4.294 -10.515 1.00 90.81 89 ASP A C 1
ATOM 645 O O . ASP A 1 89 ? -3.704 -4.171 -11.742 1.00 90.81 89 ASP A O 1
ATOM 649 N N . GLY A 1 90 ? -3.621 -5.482 -9.925 1.00 86.94 90 GLY A N 1
ATOM 650 C CA . GLY A 1 90 ? -3.174 -6.666 -10.660 1.00 86.94 90 GLY A CA 1
ATOM 651 C C . GLY A 1 90 ? -1.820 -6.414 -11.334 1.00 86.94 90 GLY A C 1
ATOM 652 O O . GLY A 1 90 ? -0.856 -6.054 -10.668 1.00 86.94 90 GLY A O 1
ATOM 653 N N . ALA A 1 91 ? -1.755 -6.565 -12.661 1.00 83.81 91 ALA A N 1
ATOM 654 C CA . ALA A 1 91 ? -0.541 -6.322 -13.451 1.00 83.81 91 ALA A CA 1
ATOM 655 C C . ALA A 1 91 ? -0.318 -4.842 -13.832 1.00 83.81 91 ALA A C 1
ATOM 657 O O . ALA A 1 91 ? 0.679 -4.506 -14.471 1.00 83.81 91 ALA A O 1
ATOM 658 N N . ARG A 1 92 ? -1.250 -3.940 -13.497 1.00 91.00 92 ARG A N 1
ATOM 659 C CA . ARG A 1 92 ? -1.131 -2.513 -13.811 1.00 91.00 92 ARG A CA 1
ATOM 660 C C . ARG A 1 92 ? -0.505 -1.779 -12.630 1.00 91.00 92 ARG A C 1
ATOM 662 O O . ARG A 1 92 ? -1.010 -1.851 -11.514 1.00 91.00 92 ARG A O 1
ATOM 669 N N . LEU A 1 93 ? 0.567 -1.039 -12.886 1.00 95.56 93 LEU A N 1
ATOM 670 C CA . LEU A 1 93 ? 1.174 -0.146 -11.906 1.00 95.56 93 LEU A CA 1
ATOM 671 C C . LEU A 1 93 ? 0.506 1.228 -11.993 1.00 95.56 93 LEU A C 1
ATOM 673 O O . LEU A 1 93 ? 0.378 1.783 -13.082 1.00 95.56 93 LEU A O 1
ATOM 677 N N . ILE A 1 94 ? 0.112 1.785 -10.854 1.00 97.19 94 ILE A N 1
ATOM 678 C CA . ILE A 1 94 ? -0.442 3.134 -10.727 1.00 97.19 94 ILE A CA 1
ATOM 679 C C . ILE A 1 94 ? 0.521 3.937 -9.865 1.00 97.19 94 ILE A C 1
ATOM 681 O O . ILE A 1 94 ? 0.957 3.473 -8.809 1.00 97.19 94 ILE A O 1
ATOM 685 N N . PHE A 1 95 ? 0.868 5.143 -10.295 1.00 97.75 95 PHE A N 1
ATOM 686 C CA . PHE A 1 95 ? 1.730 6.025 -9.521 1.00 97.75 95 PHE A CA 1
ATOM 687 C C . PHE A 1 95 ? 1.235 7.461 -9.577 1.00 97.75 95 PHE A C 1
ATOM 689 O O . PHE A 1 95 ? 0.711 7.909 -10.593 1.00 97.75 95 PHE A O 1
ATOM 696 N N . ALA A 1 96 ? 1.431 8.182 -8.482 1.00 97.62 96 ALA A N 1
ATOM 697 C CA . ALA A 1 96 ? 1.267 9.621 -8.450 1.00 97.62 96 ALA A CA 1
ATOM 698 C C . ALA A 1 96 ? 2.633 10.296 -8.505 1.00 97.62 96 ALA A C 1
ATOM 700 O O . ALA A 1 96 ? 3.644 9.712 -8.089 1.00 97.62 96 ALA A O 1
ATOM 701 N N . ASP A 1 97 ? 2.662 11.520 -9.015 1.00 95.62 97 ASP A N 1
ATOM 702 C CA . ASP A 1 97 ? 3.849 12.354 -9.014 1.00 95.62 97 ASP A CA 1
ATOM 703 C C . ASP A 1 97 ? 3.741 13.581 -8.100 1.00 95.62 97 ASP A C 1
ATOM 705 O O . ASP A 1 97 ? 2.692 13.927 -7.551 1.00 95.62 97 ASP A O 1
ATOM 709 N N . LYS A 1 98 ? 4.876 14.268 -7.932 1.00 92.50 98 LYS A N 1
ATOM 710 C CA . LYS A 1 98 ? 4.995 15.429 -7.042 1.00 92.50 98 LYS A CA 1
ATOM 711 C C . LYS A 1 98 ? 4.104 16.633 -7.399 1.00 92.50 98 LYS A C 1
ATOM 713 O O . LYS A 1 98 ? 4.081 17.581 -6.620 1.00 92.50 98 LYS A O 1
ATOM 718 N N . PHE A 1 99 ? 3.468 16.655 -8.571 1.00 94.94 99 PHE A N 1
ATOM 719 C CA . PHE A 1 99 ? 2.520 17.694 -8.984 1.00 94.94 99 PHE A CA 1
ATOM 720 C C . PHE A 1 99 ? 1.060 17.275 -8.777 1.00 94.94 99 PHE A C 1
ATOM 722 O O . PHE A 1 99 ? 0.167 18.067 -9.056 1.00 94.94 99 PHE A O 1
ATOM 729 N N . GLY A 1 100 ? 0.820 16.073 -8.249 1.00 94.94 100 GLY A N 1
ATOM 730 C CA . GLY A 1 100 ? -0.520 15.560 -7.995 1.00 94.94 100 GLY A CA 1
ATOM 731 C C . GLY A 1 100 ? -1.144 14.849 -9.194 1.00 94.94 100 GLY A C 1
ATOM 732 O O . GLY A 1 100 ? -2.320 14.497 -9.141 1.00 94.94 100 GLY A O 1
ATOM 733 N N . GLU A 1 101 ? -0.391 14.627 -10.271 1.00 97.31 101 GLU A N 1
ATOM 734 C CA . GLU A 1 101 ? -0.861 13.859 -11.423 1.00 97.31 101 GLU A CA 1
ATOM 735 C C . GLU A 1 101 ? -0.717 12.363 -11.140 1.00 97.31 101 GLU A C 1
ATOM 737 O O . GLU A 1 101 ? 0.281 11.913 -10.572 1.00 97.31 101 GLU A O 1
ATOM 742 N N . VAL A 1 102 ? -1.729 11.594 -11.529 1.00 97.62 102 VAL A N 1
ATOM 743 C CA . VAL A 1 102 ? -1.785 10.146 -11.369 1.00 97.62 102 VAL A CA 1
ATOM 744 C C . VAL A 1 102 ? -1.751 9.496 -12.737 1.00 97.62 102 VAL A C 1
ATOM 746 O O . VAL A 1 102 ? -2.500 9.855 -13.648 1.00 97.62 102 VAL A O 1
ATOM 749 N N . TRP A 1 103 ? -0.870 8.516 -12.846 1.00 97.38 103 TRP A N 1
ATOM 750 C CA . TRP A 1 103 ? -0.503 7.846 -14.074 1.00 97.38 103 TRP A CA 1
ATOM 751 C C . TRP A 1 103 ? -0.637 6.339 -13.906 1.00 97.38 103 TRP A C 1
ATOM 753 O O . TRP A 1 103 ? -0.473 5.807 -12.803 1.00 97.38 103 TRP A O 1
ATOM 763 N N . SER A 1 104 ? -0.854 5.633 -15.009 1.00 95.81 104 SER A N 1
ATOM 764 C CA . SER A 1 104 ? -0.804 4.178 -15.034 1.00 95.81 104 SER A CA 1
ATOM 765 C C . SER A 1 104 ? 0.146 3.633 -16.088 1.00 95.81 104 SER A C 1
ATOM 767 O O . SER A 1 104 ? 0.414 4.244 -17.122 1.00 95.81 104 SER A O 1
ATOM 769 N N . LEU A 1 105 ? 0.676 2.456 -15.789 1.00 94.12 105 LEU A N 1
ATOM 770 C CA . LEU A 1 105 ? 1.533 1.659 -16.644 1.00 94.12 105 LEU A CA 1
ATOM 771 C C . LEU A 1 105 ? 0.923 0.262 -16.685 1.00 94.12 105 LEU A C 1
ATOM 773 O O . LEU A 1 105 ? 1.040 -0.512 -15.734 1.00 94.12 105 LEU A O 1
ATOM 777 N N . ALA A 1 106 ? 0.228 -0.054 -17.774 1.00 84.31 106 ALA A N 1
ATOM 778 C CA . ALA A 1 106 ? -0.117 -1.436 -18.060 1.00 84.31 106 ALA A CA 1
ATOM 779 C C . ALA A 1 106 ? 1.166 -2.149 -18.487 1.00 84.31 106 ALA A C 1
ATOM 781 O O . ALA A 1 106 ? 1.895 -1.623 -19.330 1.00 84.31 106 ALA A O 1
ATOM 782 N N . GLU A 1 107 ? 1.450 -3.325 -17.924 1.00 68.69 107 GLU A N 1
ATOM 783 C CA . GLU A 1 107 ? 2.463 -4.204 -18.500 1.00 68.69 107 GLU A CA 1
ATOM 784 C C . GLU A 1 107 ? 2.129 -4.353 -19.989 1.00 68.69 107 GLU A C 1
ATOM 786 O O . GLU A 1 107 ? 1.046 -4.827 -20.341 1.00 68.69 107 GLU A O 1
ATOM 791 N N . ALA A 1 108 ? 2.993 -3.838 -20.868 1.00 49.12 108 ALA A N 1
ATOM 792 C CA . ALA A 1 108 ? 2.791 -3.990 -22.296 1.00 49.12 108 ALA A CA 1
ATOM 793 C C . ALA A 1 108 ? 2.799 -5.496 -22.559 1.00 49.12 108 ALA A C 1
ATOM 795 O O . ALA A 1 108 ? 3.862 -6.119 -22.496 1.00 49.12 108 ALA A O 1
ATOM 796 N N . ALA A 1 109 ? 1.611 -6.075 -22.778 1.00 42.38 109 ALA A N 1
ATOM 797 C CA . ALA A 1 109 ? 1.451 -7.468 -23.162 1.00 42.38 109 ALA A CA 1
ATOM 798 C C . ALA A 1 109 ? 2.461 -7.718 -24.269 1.00 42.38 109 ALA A C 1
ATOM 800 O O . ALA A 1 109 ? 2.413 -7.006 -25.270 1.00 42.38 109 ALA A O 1
ATOM 801 N N . ALA A 1 110 ? 3.413 -8.616 -24.001 1.00 43.31 110 ALA A N 1
ATOM 802 C CA . ALA A 1 110 ? 4.637 -8.810 -24.761 1.00 43.31 110 ALA A CA 1
ATOM 803 C C . ALA A 1 110 ? 4.408 -8.612 -26.267 1.00 43.31 110 ALA A C 1
ATOM 805 O O . ALA A 1 110 ? 4.030 -9.549 -26.966 1.00 43.31 110 ALA A O 1
ATOM 806 N N . SER A 1 111 ? 4.603 -7.387 -26.764 1.00 39.81 111 SER A N 1
ATOM 807 C CA . SER A 1 111 ? 4.498 -7.132 -28.189 1.00 39.81 111 SER A CA 1
ATOM 808 C C . SER A 1 111 ? 5.751 -7.723 -28.813 1.00 39.81 111 SER A C 1
ATOM 810 O O . SER A 1 111 ? 6.876 -7.420 -28.406 1.00 39.81 111 SER A O 1
ATOM 812 N N . ASP A 1 112 ? 5.483 -8.683 -29.691 1.00 41.59 112 ASP A N 1
ATOM 813 C CA . ASP A 1 112 ? 6.376 -9.503 -30.489 1.00 41.59 112 ASP A CA 1
ATOM 814 C C . ASP A 1 112 ? 7.678 -9.961 -29.829 1.00 41.59 112 ASP A C 1
ATOM 816 O O . ASP A 1 112 ? 8.693 -9.269 -29.726 1.00 41.59 112 ASP A O 1
ATOM 820 N N . SER A 1 113 ? 7.663 -11.247 -29.484 1.00 45.50 113 SER A N 1
ATOM 821 C CA . SER A 1 113 ? 8.832 -12.087 -29.283 1.00 45.50 113 SER A CA 1
ATOM 822 C C . SER A 1 113 ? 9.672 -12.195 -30.566 1.00 45.50 113 SER A C 1
ATOM 824 O O . SER A 1 113 ? 9.815 -13.271 -31.145 1.00 45.50 113 SER A O 1
ATOM 826 N N . THR A 1 114 ? 10.290 -11.110 -31.016 1.00 44.41 114 THR A N 1
ATOM 827 C CA . THR A 1 114 ? 11.455 -11.191 -31.894 1.00 44.41 114 THR A CA 1
ATOM 828 C C . THR A 1 114 ? 12.701 -11.153 -31.020 1.00 44.41 114 THR A C 1
ATOM 830 O O . THR A 1 114 ? 13.267 -10.099 -30.757 1.00 44.41 114 THR A O 1
ATOM 833 N N . ARG A 1 115 ? 13.088 -12.345 -30.543 1.00 50.38 115 ARG A N 1
ATOM 834 C CA . ARG A 1 115 ? 14.431 -12.711 -30.054 1.00 50.38 115 ARG A CA 1
ATOM 835 C C . ARG A 1 115 ? 15.132 -11.667 -29.167 1.00 50.38 115 ARG A C 1
ATOM 837 O O . ARG A 1 115 ? 16.110 -11.057 -29.586 1.00 50.38 115 ARG A O 1
ATOM 844 N N . ALA A 1 116 ? 14.739 -11.566 -27.899 1.00 47.84 116 ALA A N 1
ATOM 845 C CA . ALA A 1 116 ? 15.670 -11.082 -26.881 1.00 47.84 116 ALA A CA 1
ATOM 846 C C . ALA A 1 116 ? 16.553 -12.260 -26.448 1.00 47.84 116 ALA A C 1
ATOM 848 O O . ALA A 1 116 ? 16.202 -13.020 -25.550 1.00 47.84 116 ALA A O 1
ATOM 849 N N . ALA A 1 117 ? 17.669 -12.446 -27.151 1.00 51.62 117 ALA A N 1
ATOM 850 C CA . ALA A 1 117 ? 18.705 -13.403 -26.776 1.00 51.62 117 ALA A CA 1
ATOM 851 C C . ALA A 1 117 ? 19.553 -12.933 -25.578 1.00 51.62 117 ALA A C 1
ATOM 853 O O . ALA A 1 117 ? 20.454 -13.654 -25.179 1.00 51.62 117 ALA A O 1
ATOM 854 N N . ASP A 1 118 ? 19.255 -11.782 -24.970 1.00 58.62 118 ASP A N 1
ATOM 855 C CA . ASP A 1 118 ? 20.068 -11.219 -23.897 1.00 58.62 118 ASP A CA 1
ATOM 856 C C . ASP A 1 118 ? 19.207 -10.775 -22.714 1.00 58.62 118 ASP A C 1
ATOM 858 O O . ASP A 1 118 ? 18.114 -10.230 -22.877 1.00 58.62 118 ASP A O 1
ATOM 862 N N . ASN A 1 119 ? 19.743 -10.960 -21.507 1.00 66.31 119 ASN A N 1
ATOM 863 C CA . ASN A 1 119 ? 19.208 -10.512 -20.215 1.00 66.31 119 ASN A CA 1
ATOM 864 C C . ASN A 1 119 ? 19.085 -8.970 -20.076 1.00 66.31 119 ASN A C 1
ATOM 866 O O . 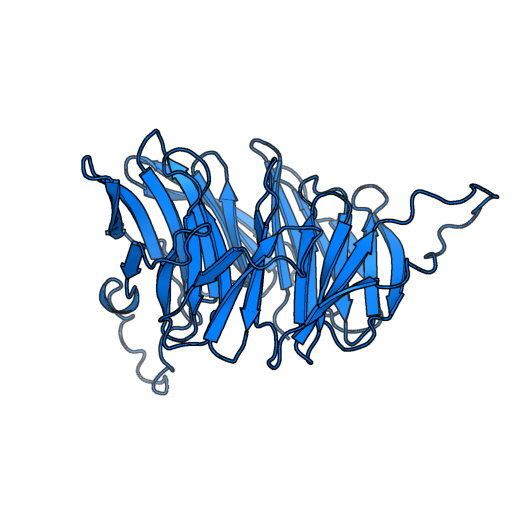ASN A 1 119 ? 19.136 -8.447 -18.965 1.00 66.31 119 ASN A O 1
ATOM 870 N N . ALA A 1 120 ? 18.948 -8.226 -21.173 1.00 78.44 120 ALA A N 1
ATOM 871 C CA . ALA A 1 120 ? 18.875 -6.771 -21.192 1.00 78.44 120 ALA A CA 1
ATOM 872 C C . ALA A 1 120 ? 17.534 -6.248 -20.647 1.00 78.44 120 ALA A C 1
ATOM 874 O O . ALA A 1 120 ? 16.466 -6.797 -20.931 1.00 78.44 120 ALA A O 1
ATOM 875 N N . VAL A 1 121 ? 17.596 -5.150 -19.888 1.00 82.81 121 VAL A N 1
ATOM 876 C CA . VAL A 1 121 ? 16.415 -4.432 -19.384 1.00 82.81 121 VAL A CA 1
ATOM 877 C C . VAL A 1 121 ? 15.720 -3.735 -20.553 1.00 82.81 121 VAL A C 1
ATOM 879 O O . VAL A 1 121 ? 16.351 -2.971 -21.284 1.00 82.81 121 VAL A O 1
ATOM 882 N N . ARG A 1 122 ? 14.422 -3.993 -20.741 1.00 89.81 122 ARG A N 1
ATOM 883 C CA . ARG A 1 122 ? 13.638 -3.406 -21.839 1.00 89.81 122 ARG A CA 1
ATOM 884 C C . ARG A 1 122 ? 13.265 -1.954 -21.531 1.00 89.81 122 ARG A C 1
ATOM 886 O O . ARG A 1 122 ? 13.174 -1.554 -20.369 1.00 89.81 122 ARG A O 1
ATOM 893 N N . ILE A 1 123 ? 12.983 -1.178 -22.574 1.00 89.94 123 ILE A N 1
ATOM 894 C CA . ILE A 1 123 ? 12.280 0.099 -22.415 1.00 89.94 123 ILE A CA 1
ATOM 895 C C . ILE A 1 123 ? 10.850 -0.225 -21.968 1.00 89.94 123 ILE A C 1
ATOM 897 O O . ILE A 1 123 ? 10.179 -1.052 -22.585 1.00 89.94 123 ILE A O 1
ATOM 901 N N . GLY A 1 124 ? 10.433 0.360 -20.848 1.00 88.81 124 GLY A N 1
ATOM 902 C CA . GLY A 1 124 ? 9.117 0.137 -20.261 1.00 88.81 124 GLY A CA 1
ATOM 903 C C . GLY A 1 124 ? 7.997 0.872 -20.997 1.00 88.81 124 GLY A C 1
ATOM 904 O O . GLY A 1 124 ? 8.267 1.680 -21.886 1.00 88.81 124 GLY A O 1
ATOM 905 N N . PRO A 1 125 ? 6.738 0.598 -20.623 1.00 91.81 125 PRO A N 1
ATOM 906 C CA . PRO A 1 125 ? 5.584 1.254 -21.221 1.00 91.81 125 PRO A CA 1
ATOM 907 C C . PRO A 1 125 ? 5.605 2.771 -20.983 1.00 91.81 125 PRO A C 1
ATOM 909 O O . PRO A 1 125 ? 6.239 3.271 -20.045 1.00 91.81 125 PRO A O 1
ATOM 912 N N . GLU A 1 126 ? 4.905 3.504 -21.846 1.00 92.31 126 GLU A N 1
ATOM 913 C CA . GLU A 1 126 ? 4.682 4.937 -21.661 1.00 92.31 126 GLU A CA 1
ATOM 914 C C . GLU A 1 126 ? 3.584 5.166 -20.605 1.00 92.31 126 GLU A C 1
ATOM 916 O O . GLU A 1 126 ? 2.530 4.526 -20.679 1.00 92.31 126 GLU A O 1
ATOM 921 N N . PRO A 1 127 ? 3.805 6.055 -19.617 1.00 95.25 127 PRO A N 1
ATOM 922 C CA . PRO A 1 127 ? 2.789 6.403 -18.629 1.00 95.25 127 PRO A CA 1
ATOM 923 C C . PRO A 1 127 ? 1.538 7.010 -19.274 1.00 95.25 127 PRO A C 1
ATOM 925 O O . PRO A 1 127 ? 1.627 7.982 -20.023 1.00 95.25 127 PRO A O 1
ATOM 928 N N . CYS A 1 128 ? 0.366 6.479 -18.935 1.00 94.81 128 CYS A N 1
ATOM 929 C CA . CYS A 1 128 ? -0.925 7.029 -19.340 1.00 94.81 128 CYS A CA 1
ATOM 930 C C . CYS A 1 128 ? -1.494 7.901 -18.218 1.00 94.81 128 CYS A C 1
ATOM 932 O O . CYS A 1 128 ? -1.515 7.469 -17.068 1.00 94.81 128 CYS A O 1
ATOM 934 N N . PHE A 1 129 ? -1.923 9.124 -18.530 1.00 95.56 129 PHE A N 1
ATOM 935 C CA . PHE A 1 129 ? -2.544 10.023 -17.554 1.00 95.56 129 PHE A CA 1
ATOM 936 C C . PHE A 1 129 ? -3.951 9.535 -17.190 1.00 95.56 129 PHE A C 1
ATOM 938 O O . PHE A 1 129 ? -4.747 9.254 -18.084 1.00 95.56 129 PHE A O 1
ATOM 945 N N . GLU A 1 130 ? -4.270 9.491 -15.896 1.00 95.69 130 GLU A N 1
ATOM 946 C CA . GLU A 1 130 ? -5.552 8.977 -15.393 1.00 95.69 130 GLU A CA 1
ATOM 947 C C . GLU A 1 130 ? -6.390 10.069 -14.716 1.00 95.69 130 GLU A C 1
ATOM 949 O O . GLU A 1 130 ? -7.580 10.229 -14.996 1.00 95.69 130 GLU A O 1
ATOM 954 N N . LEU A 1 131 ? -5.778 10.833 -13.807 1.00 96.44 131 LEU A N 1
ATOM 955 C CA . LEU A 1 131 ? -6.416 11.939 -13.092 1.00 96.44 131 LEU A CA 1
ATOM 956 C C . LEU A 1 131 ? -5.366 12.881 -12.494 1.00 96.44 131 LEU A C 1
ATOM 958 O O . LEU A 1 131 ? -4.188 12.548 -12.425 1.00 96.44 131 LEU A O 1
ATOM 962 N N . GLY A 1 132 ? -5.795 14.056 -12.033 1.00 95.06 132 GLY A N 1
ATOM 963 C CA . GLY A 1 132 ? -4.917 15.031 -11.388 1.00 95.06 132 GLY A CA 1
ATOM 964 C C . GLY A 1 132 ? -5.534 15.662 -10.145 1.00 95.06 132 GLY A C 1
ATOM 965 O O . GLY A 1 132 ? -6.751 15.853 -10.059 1.00 95.06 132 GLY A O 1
ATOM 966 N N . HIS A 1 133 ? -4.664 15.989 -9.197 1.00 95.00 133 HIS A N 1
ATOM 967 C CA . HIS A 1 133 ? -4.906 16.821 -8.027 1.00 95.00 133 HIS A CA 1
ATOM 968 C C . HIS A 1 133 ? -4.222 18.181 -8.210 1.00 95.00 133 HIS A C 1
ATOM 970 O O . HIS A 1 133 ? -3.324 18.339 -9.031 1.00 95.00 133 HIS A O 1
ATOM 976 N N . VAL A 1 134 ? -4.648 19.174 -7.429 1.00 93.12 134 VAL A N 1
ATOM 977 C CA . VAL A 1 134 ? -4.006 20.507 -7.380 1.00 93.12 134 VAL A CA 1
ATOM 978 C C . VAL A 1 134 ? -2.866 20.539 -6.346 1.00 93.12 134 VAL A C 1
ATOM 980 O O . VAL A 1 134 ? -2.141 21.522 -6.225 1.00 93.12 134 VAL A O 1
ATOM 983 N N . SER A 1 135 ? -2.702 19.446 -5.605 1.00 93.75 135 SER A N 1
ATOM 984 C CA . SER A 1 135 ? -1.775 19.292 -4.491 1.00 93.75 135 SER A CA 1
ATOM 985 C C . SER A 1 135 ? -1.120 17.912 -4.562 1.00 93.75 135 SER A C 1
ATOM 987 O O . SER A 1 135 ? -1.580 17.028 -5.288 1.00 93.75 135 SER A O 1
ATOM 989 N N . LEU A 1 136 ? -0.024 17.725 -3.833 1.00 94.19 136 LEU A N 1
ATOM 990 C CA . LEU A 1 136 ? 0.774 16.504 -3.885 1.00 94.19 136 LEU A CA 1
ATOM 991 C C . LEU A 1 136 ? -0.025 15.318 -3.325 1.00 94.19 136 LEU A C 1
ATOM 993 O O . LEU A 1 136 ? -0.528 15.393 -2.207 1.00 94.19 136 LEU A O 1
ATOM 997 N N . VAL A 1 137 ? -0.117 14.214 -4.073 1.00 95.81 137 VAL A N 1
ATOM 998 C CA . VAL A 1 137 ? -0.820 12.998 -3.618 1.00 95.81 137 VAL A CA 1
ATOM 999 C C . VAL A 1 137 ? 0.003 12.308 -2.532 1.00 95.81 137 VAL A C 1
ATOM 1001 O O . VAL A 1 137 ? 1.074 11.784 -2.806 1.00 95.81 137 VAL A O 1
ATOM 1004 N N . SER A 1 138 ? -0.457 12.309 -1.291 1.00 92.25 138 SER A N 1
ATOM 1005 C CA . SER A 1 138 ? 0.279 11.795 -0.135 1.00 92.25 138 SER A CA 1
ATOM 1006 C C . SER A 1 138 ? 0.127 10.286 0.072 1.00 92.25 138 SER A C 1
ATOM 1008 O O . SER A 1 138 ? 1.033 9.659 0.615 1.00 92.25 138 SER A O 1
ATOM 1010 N N . ALA A 1 139 ? -0.984 9.694 -0.369 1.00 92.69 139 ALA A N 1
ATOM 1011 C CA . ALA A 1 139 ? -1.230 8.257 -0.278 1.00 92.69 139 ALA A CA 1
ATOM 1012 C C . ALA A 1 139 ? -2.197 7.791 -1.373 1.00 92.69 139 ALA A C 1
ATOM 1014 O O . ALA A 1 139 ? -3.030 8.562 -1.854 1.00 92.69 139 ALA A O 1
ATOM 1015 N N . MET A 1 140 ? -2.107 6.511 -1.739 1.00 95.38 140 MET A N 1
ATOM 1016 C CA . MET A 1 140 ? -3.033 5.868 -2.668 1.00 95.38 140 MET A CA 1
ATOM 1017 C C . MET A 1 140 ? -3.421 4.476 -2.181 1.00 95.38 140 MET A C 1
ATOM 1019 O O . MET A 1 140 ? -2.618 3.799 -1.545 1.00 95.38 140 MET A O 1
ATOM 1023 N N . ALA A 1 141 ? -4.627 4.041 -2.532 1.00 93.69 141 ALA A N 1
ATOM 1024 C CA . ALA A 1 141 ? -5.085 2.670 -2.354 1.00 93.69 141 ALA A CA 1
ATOM 1025 C C . ALA A 1 141 ? -6.017 2.277 -3.506 1.00 93.69 141 ALA A C 1
ATOM 1027 O O . ALA A 1 141 ? -6.767 3.107 -4.021 1.00 93.69 141 ALA A O 1
ATOM 1028 N N . VAL A 1 142 ? -5.987 1.005 -3.896 1.00 91.62 142 VAL A N 1
ATOM 1029 C CA . VAL A 1 142 ? -6.925 0.435 -4.870 1.00 91.62 142 VAL A CA 1
ATOM 1030 C C . VAL A 1 142 ? -7.868 -0.493 -4.126 1.00 91.62 142 VAL A C 1
ATOM 1032 O O . VAL A 1 142 ? -7.415 -1.347 -3.367 1.00 91.62 142 VAL A O 1
ATOM 1035 N N . LEU A 1 143 ? -9.168 -0.334 -4.357 1.00 86.25 143 LEU A N 1
ATOM 1036 C CA . LEU A 1 143 ? -10.174 -1.286 -3.910 1.00 86.25 143 LEU A CA 1
ATOM 1037 C C . LEU A 1 143 ? -10.231 -2.448 -4.919 1.00 86.25 143 LEU A C 1
ATOM 1039 O O . LEU A 1 143 ? -10.668 -2.234 -6.058 1.00 86.25 143 LEU A O 1
ATOM 1043 N N . PRO A 1 144 ? -9.795 -3.668 -4.555 1.00 74.25 144 PRO A N 1
ATOM 1044 C CA . PRO A 1 144 ? -9.951 -4.835 -5.412 1.00 74.25 144 PRO A CA 1
ATOM 1045 C C . PRO A 1 144 ? -11.421 -5.269 -5.459 1.00 74.25 144 PRO A C 1
ATOM 1047 O O . PRO A 1 144 ? -12.118 -5.236 -4.451 1.00 74.25 144 PRO A O 1
ATOM 1050 N N . GLY A 1 145 ? -11.898 -5.738 -6.614 1.00 75.56 145 GLY A N 1
ATOM 1051 C CA . GLY A 1 145 ? -13.259 -6.267 -6.735 1.00 75.56 145 GLY A CA 1
ATOM 1052 C C . GLY A 1 145 ? -13.908 -6.006 -8.091 1.00 75.56 145 GLY A C 1
ATOM 1053 O O . GLY A 1 145 ? -13.223 -5.738 -9.082 1.00 75.56 145 GLY A O 1
ATOM 1054 N N . ARG A 1 146 ? -15.244 -6.127 -8.134 1.00 71.50 146 ARG A N 1
ATOM 1055 C CA . ARG A 1 146 ? -16.057 -5.809 -9.323 1.00 71.50 146 ARG A CA 1
ATOM 1056 C C . ARG A 1 146 ? -16.184 -4.301 -9.531 1.00 71.50 146 ARG A C 1
ATOM 1058 O O . ARG A 1 146 ? -16.036 -3.839 -10.656 1.00 71.50 146 ARG A O 1
ATOM 1065 N N . GLU A 1 147 ? -16.409 -3.554 -8.456 1.00 81.31 147 GLU A N 1
ATOM 1066 C CA . GLU A 1 147 ? -16.464 -2.092 -8.471 1.00 81.31 147 GLU A CA 1
ATOM 1067 C C . GLU A 1 147 ? -15.114 -1.521 -8.049 1.00 81.31 147 GLU A C 1
ATOM 1069 O O . GLU A 1 147 ? -14.921 -1.090 -6.917 1.00 81.31 147 GLU A O 1
ATOM 1074 N N . ARG A 1 148 ? -14.135 -1.575 -8.954 1.00 88.38 148 ARG A N 1
ATOM 1075 C CA . ARG A 1 148 ? -12.792 -1.080 -8.646 1.00 88.38 148 ARG A CA 1
ATOM 1076 C C . ARG A 1 148 ? -12.830 0.422 -8.398 1.00 88.38 148 ARG A C 1
ATOM 1078 O O . ARG A 1 148 ? -13.355 1.186 -9.213 1.00 88.38 148 ARG A O 1
ATOM 1085 N N . ARG A 1 149 ? -12.206 0.838 -7.300 1.00 93.06 149 ARG A N 1
ATOM 1086 C CA . ARG A 1 149 ? -12.018 2.244 -6.940 1.00 93.06 149 ARG A CA 1
ATOM 1087 C C . ARG A 1 149 ? -10.540 2.542 -6.790 1.00 93.06 149 ARG A C 1
ATOM 1089 O O . ARG A 1 149 ? -9.798 1.734 -6.234 1.00 93.06 149 ARG A O 1
ATOM 1096 N N . LEU A 1 150 ? -10.134 3.719 -7.241 1.00 95.56 150 LEU A N 1
ATOM 1097 C CA . LEU A 1 150 ? -8.853 4.312 -6.895 1.00 95.56 150 LEU A CA 1
ATOM 1098 C C . LEU A 1 150 ? -9.116 5.413 -5.872 1.00 95.56 150 LEU A C 1
ATOM 1100 O O . LEU A 1 150 ? -9.891 6.339 -6.129 1.00 95.56 150 LEU A O 1
ATOM 1104 N N . VAL A 1 151 ? -8.470 5.298 -4.716 1.00 96.81 151 VAL A N 1
ATOM 1105 C CA . VAL A 1 151 ? -8.516 6.306 -3.663 1.00 96.81 151 VAL A CA 1
ATOM 1106 C C . VAL A 1 151 ? -7.191 7.028 -3.613 1.00 96.81 151 VAL A C 1
ATOM 1108 O O . VAL A 1 151 ? -6.136 6.400 -3.520 1.00 96.81 151 VAL A O 1
ATOM 1111 N N . THR A 1 152 ? -7.260 8.350 -3.640 1.00 97.00 152 THR A N 1
ATOM 1112 C CA . THR A 1 152 ? -6.102 9.234 -3.567 1.00 97.00 152 THR A CA 1
ATOM 1113 C C . THR A 1 152 ? -6.290 10.240 -2.443 1.00 97.00 152 THR A C 1
ATOM 1115 O O . THR A 1 152 ? -7.332 10.887 -2.338 1.00 97.00 152 THR A O 1
ATOM 1118 N N . ALA A 1 153 ? -5.281 10.368 -1.586 1.00 95.25 153 ALA A N 1
ATOM 1119 C CA . ALA A 1 153 ? -5.191 11.428 -0.591 1.00 95.25 153 ALA A CA 1
ATOM 1120 C C . ALA A 1 153 ? -4.176 12.474 -1.041 1.00 95.25 153 ALA A C 1
ATOM 1122 O O . ALA A 1 153 ? -3.171 12.106 -1.644 1.00 95.25 153 ALA A O 1
ATOM 1123 N N . ASP A 1 154 ? -4.403 13.749 -0.737 1.00 94.12 154 ASP A N 1
ATOM 1124 C CA . ASP A 1 154 ? -3.466 14.827 -1.057 1.00 94.12 154 ASP A CA 1
ATOM 1125 C C . ASP A 1 154 ? -3.071 15.695 0.149 1.00 94.12 154 ASP A C 1
ATOM 1127 O O . ASP A 1 154 ? -3.654 15.635 1.237 1.00 94.12 154 ASP A O 1
ATOM 1131 N N . THR A 1 155 ? -2.054 16.536 -0.058 1.00 92.81 155 THR A N 1
ATOM 1132 C CA . THR A 1 155 ? -1.557 17.492 0.940 1.00 92.81 155 THR A CA 1
ATOM 1133 C C . THR A 1 155 ? -2.529 18.634 1.252 1.00 92.81 155 THR A C 1
ATOM 1135 O O . THR A 1 155 ? -2.342 19.324 2.255 1.00 92.81 155 THR A O 1
ATOM 1138 N N . ASP A 1 156 ? -3.612 18.784 0.481 1.00 92.12 156 ASP A N 1
ATOM 1139 C CA . ASP A 1 156 ? -4.738 19.675 0.801 1.00 92.12 156 ASP A CA 1
ATOM 1140 C C . ASP A 1 156 ? -5.787 18.978 1.684 1.00 92.12 156 ASP A C 1
ATOM 1142 O O . ASP A 1 156 ? -6.859 19.534 1.949 1.00 92.12 156 ASP A O 1
ATOM 1146 N N . LYS A 1 157 ? -5.445 17.791 2.208 1.00 91.50 157 LYS A N 1
ATOM 1147 C CA . LYS A 1 157 ? -6.226 17.011 3.178 1.00 91.50 157 LYS A CA 1
ATOM 1148 C C . LYS A 1 157 ? -7.512 16.448 2.586 1.00 91.50 157 LYS A C 1
ATOM 1150 O O . LYS A 1 157 ? -8.473 16.186 3.310 1.00 91.50 157 LYS A O 1
ATOM 1155 N N . ARG A 1 158 ? -7.549 16.273 1.264 1.00 92.00 158 ARG A N 1
ATOM 1156 C CA . ARG A 1 158 ? -8.687 15.676 0.569 1.00 92.00 158 ARG A CA 1
ATOM 1157 C C . ARG A 1 158 ? -8.393 14.225 0.268 1.00 92.00 158 ARG A C 1
ATOM 1159 O O . ARG A 1 158 ? -7.316 13.891 -0.211 1.00 92.00 158 ARG A O 1
ATOM 1166 N N . ILE A 1 159 ? -9.388 13.383 0.505 1.00 96.00 159 ILE A N 1
ATOM 1167 C CA . ILE A 1 159 ? -9.394 11.994 0.064 1.00 96.00 159 ILE A CA 1
ATOM 1168 C C . ILE A 1 159 ? -10.477 11.880 -1.004 1.00 96.00 159 ILE A C 1
ATOM 1170 O O . ILE A 1 159 ? -11.655 12.124 -0.738 1.00 96.00 159 ILE A O 1
ATOM 1174 N N . ARG A 1 160 ? -10.073 11.546 -2.224 1.00 96.75 160 ARG A N 1
ATOM 1175 C CA . ARG A 1 160 ? -10.951 11.374 -3.379 1.00 96.75 160 ARG A CA 1
ATOM 1176 C C . ARG A 1 160 ? -11.130 9.887 -3.647 1.00 96.75 160 ARG A C 1
ATOM 1178 O O . ARG A 1 160 ? -10.143 9.172 -3.777 1.00 96.75 160 ARG A O 1
ATOM 1185 N N . VAL A 1 161 ? -12.377 9.450 -3.788 1.00 96.75 161 VAL A N 1
ATOM 1186 C CA . VAL A 1 161 ? -12.737 8.104 -4.245 1.00 96.75 161 VAL A CA 1
ATOM 1187 C C . VAL A 1 161 ? -13.226 8.219 -5.683 1.00 96.75 161 VAL A C 1
ATOM 1189 O O . VAL A 1 161 ? -14.175 8.953 -5.960 1.00 96.75 161 VAL A O 1
ATOM 1192 N N . SER A 1 162 ? -12.551 7.544 -6.611 1.00 96.50 162 SER A N 1
ATOM 1193 C CA . SER A 1 162 ? -12.911 7.557 -8.034 1.00 96.50 162 SER A CA 1
ATOM 1194 C C . SER A 1 162 ? -13.104 6.143 -8.556 1.00 96.50 162 SER A C 1
ATOM 1196 O O . SER A 1 162 ? -12.428 5.215 -8.103 1.00 96.50 162 SER A O 1
ATOM 1198 N N . ALA A 1 163 ? -13.952 5.989 -9.568 1.00 93.81 163 ALA A N 1
ATOM 1199 C CA . ALA A 1 163 ? -14.036 4.756 -10.327 1.00 93.81 163 ALA A CA 1
ATOM 1200 C C . ALA A 1 163 ? -12.686 4.460 -10.990 1.00 93.81 163 ALA A C 1
ATOM 1202 O O . ALA A 1 163 ? -11.953 5.361 -11.400 1.00 93.81 163 ALA A O 1
ATOM 1203 N N . TRP A 1 164 ? -12.356 3.182 -11.123 1.00 93.25 164 TRP A N 1
ATOM 1204 C CA . TRP A 1 164 ? -11.109 2.745 -11.735 1.00 93.25 164 TRP A CA 1
ATOM 1205 C C . TRP A 1 164 ? -11.388 1.683 -12.808 1.00 93.25 164 TRP A C 1
ATOM 1207 O O . TRP A 1 164 ? -12.108 0.724 -12.526 1.00 93.25 164 TRP A O 1
ATOM 1217 N N . PRO A 1 165 ? -10.874 1.823 -14.050 1.00 89.44 165 PRO A N 1
ATOM 1218 C CA . PRO A 1 165 ? -9.909 2.815 -14.551 1.00 89.44 165 PRO A CA 1
ATOM 1219 C C . PRO A 1 165 ? -10.502 4.165 -14.988 1.00 89.44 165 PRO A C 1
ATOM 1221 O O . PRO A 1 165 ? -9.778 5.030 -15.461 1.00 89.44 165 PRO A O 1
ATOM 1224 N N . ALA A 1 166 ? -11.810 4.380 -14.847 1.00 91.25 166 ALA A N 1
ATOM 1225 C CA . ALA A 1 166 ? -12.452 5.638 -15.230 1.00 91.25 166 ALA A CA 1
ATOM 1226 C C . ALA A 1 166 ? -12.228 6.743 -14.179 1.00 91.25 166 ALA A C 1
ATOM 1228 O O . ALA A 1 166 ? -13.187 7.248 -13.602 1.00 91.25 166 ALA A O 1
ATOM 1229 N N . GLY A 1 167 ? -10.970 7.135 -13.939 1.00 90.56 167 GLY A N 1
ATOM 1230 C CA . GLY A 1 167 ? -10.577 8.046 -12.854 1.00 90.56 167 GLY A CA 1
ATOM 1231 C C . GLY A 1 167 ? -11.268 9.415 -12.873 1.00 90.56 167 GLY A C 1
ATOM 1232 O O . GLY A 1 167 ? -11.350 10.088 -11.846 1.00 90.56 167 GLY A O 1
ATOM 1233 N N . TYR A 1 168 ? -11.814 9.827 -14.020 1.00 90.31 168 TYR A N 1
ATOM 1234 C CA . TYR A 1 168 ? -12.633 11.031 -14.176 1.00 90.31 168 TYR A CA 1
ATOM 1235 C C . TYR A 1 168 ? -14.028 10.924 -13.528 1.00 90.31 168 TYR A C 1
ATOM 1237 O O . TYR A 1 168 ? -14.634 11.952 -13.228 1.00 90.31 168 TYR A O 1
ATOM 1245 N N . CYS A 1 169 ? -14.538 9.714 -13.291 1.00 95.06 169 CYS A N 1
ATOM 1246 C CA . CYS A 1 169 ? -15.762 9.470 -12.535 1.00 95.06 169 CYS A CA 1
ATOM 1247 C C . CYS A 1 169 ? -15.437 9.477 -11.039 1.00 95.06 169 CYS A C 1
ATOM 1249 O O . CYS A 1 169 ? -14.870 8.523 -10.512 1.00 95.06 169 CYS A O 1
ATOM 1251 N N . ILE A 1 170 ? -15.786 10.570 -10.364 1.00 96.19 170 ILE A N 1
ATOM 1252 C CA . ILE A 1 170 ? -15.606 10.719 -8.918 1.00 96.19 170 ILE A CA 1
ATOM 1253 C C . ILE A 1 170 ? -16.863 10.215 -8.222 1.00 96.19 170 ILE A C 1
ATOM 1255 O O . ILE A 1 170 ? -17.943 10.747 -8.471 1.00 96.19 170 ILE A O 1
ATOM 1259 N N . ASP A 1 171 ? -16.710 9.226 -7.348 1.00 93.88 171 ASP A N 1
ATOM 1260 C CA . ASP A 1 171 ? -17.824 8.685 -6.571 1.00 93.88 171 ASP A CA 1
ATOM 1261 C C . ASP A 1 171 ? -18.067 9.532 -5.320 1.00 93.88 171 ASP A C 1
ATOM 1263 O O . ASP A 1 171 ? -19.196 9.933 -5.048 1.00 93.88 171 ASP A O 1
ATOM 1267 N N . ALA A 1 172 ? -16.998 9.864 -4.586 1.00 95.88 172 ALA A N 1
ATOM 1268 C CA . ALA A 1 172 ? -17.102 10.598 -3.331 1.00 95.88 172 ALA A CA 1
ATOM 1269 C C . ALA A 1 172 ? -15.825 11.368 -2.964 1.00 95.88 172 ALA A C 1
ATOM 1271 O O . ALA A 1 172 ? -14.724 11.101 -3.455 1.00 95.88 172 ALA A O 1
ATOM 1272 N N . PHE A 1 173 ? -15.978 12.300 -2.022 1.00 96.06 173 PHE A N 1
ATOM 1273 C CA . PHE A 1 173 ? -14.876 12.912 -1.287 1.00 96.06 173 PHE A CA 1
ATOM 1274 C C . PHE A 1 173 ? -15.057 12.646 0.204 1.00 96.06 173 PHE A C 1
ATOM 1276 O O . PHE A 1 173 ? -16.083 13.012 0.774 1.00 96.06 173 PHE A O 1
ATOM 1283 N N . CYS A 1 174 ? -14.048 12.057 0.842 1.00 94.62 174 CYS A N 1
ATOM 1284 C CA . CYS A 1 174 ? -14.032 11.887 2.291 1.00 94.62 174 CYS A CA 1
ATOM 1285 C C . CYS A 1 174 ? -13.457 13.163 2.921 1.00 94.62 174 CYS A C 1
ATOM 1287 O O . CYS A 1 174 ? -12.261 13.445 2.815 1.00 94.62 174 CYS A O 1
ATOM 1289 N N . MET A 1 175 ? -14.335 13.972 3.514 1.00 88.31 175 MET A N 1
ATOM 1290 C CA . MET 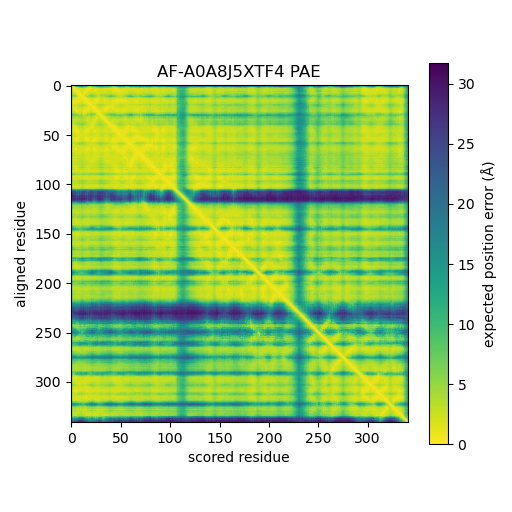A 1 175 ? -14.027 15.322 3.997 1.00 88.31 175 MET A CA 1
ATOM 1291 C C . MET A 1 175 ? -14.073 15.385 5.524 1.00 88.31 175 MET A C 1
ATOM 1293 O O . MET A 1 175 ? -14.936 14.779 6.149 1.00 88.31 175 MET A O 1
ATOM 1297 N N . GLY A 1 176 ? -13.195 16.187 6.132 1.00 79.31 176 GLY A N 1
ATOM 1298 C CA . GLY A 1 176 ? -13.220 16.456 7.578 1.00 79.31 176 GLY A CA 1
ATOM 1299 C C . GLY A 1 176 ? -11.935 16.102 8.324 1.00 79.31 176 GLY A C 1
ATOM 1300 O O . GLY A 1 176 ? -11.796 16.494 9.483 1.00 79.31 176 GLY A O 1
ATOM 1301 N N . SER A 1 177 ? -10.976 15.443 7.664 1.00 81.62 177 SER A N 1
ATOM 1302 C CA . SER A 1 177 ? -9.638 15.262 8.231 1.00 81.62 177 SER A CA 1
ATOM 1303 C C . SER A 1 177 ? -8.948 16.616 8.422 1.00 81.62 177 SER A C 1
ATOM 1305 O O . SER A 1 177 ? -8.965 17.480 7.540 1.00 81.62 177 SER A O 1
ATOM 1307 N N . LYS A 1 178 ? -8.350 16.825 9.598 1.00 83.19 178 LYS A N 1
ATOM 1308 C CA . LYS A 1 178 ? -7.660 18.079 9.945 1.00 83.19 178 LYS A CA 1
ATOM 1309 C C . LYS A 1 178 ? -6.178 18.057 9.582 1.00 83.19 178 LYS A C 1
ATOM 1311 O O . LYS A 1 178 ? -5.541 19.117 9.602 1.00 83.19 178 LYS A O 1
ATOM 1316 N N . ALA A 1 179 ? -5.651 16.903 9.189 1.00 85.75 179 AL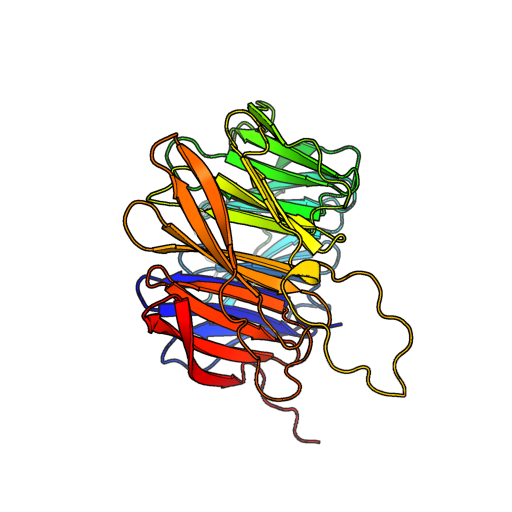A A N 1
ATOM 1317 C CA . ALA A 1 179 ? -4.258 16.689 8.830 1.00 85.75 179 ALA A CA 1
ATOM 1318 C C . ALA A 1 179 ? -4.118 16.053 7.447 1.00 85.75 179 ALA A C 1
ATOM 1320 O O . ALA A 1 179 ? -5.092 15.597 6.854 1.00 85.75 179 ALA A O 1
ATOM 1321 N N . VAL A 1 180 ? -2.893 16.056 6.920 1.00 88.81 180 VAL A N 1
ATOM 1322 C CA . VAL A 1 180 ? -2.583 15.367 5.666 1.00 88.81 180 VAL A CA 1
ATOM 1323 C C . VAL A 1 180 ? -2.674 13.858 5.913 1.00 88.81 180 VAL A C 1
ATOM 1325 O O . VAL A 1 180 ? -1.979 13.364 6.807 1.00 88.81 180 VAL A O 1
ATOM 1328 N N . PRO A 1 181 ? -3.501 13.110 5.160 1.00 89.62 181 PRO A N 1
ATOM 1329 C CA . PRO A 1 181 ? -3.512 11.658 5.247 1.00 89.62 181 PRO A CA 1
ATOM 1330 C C . PRO A 1 181 ? -2.200 11.104 4.690 1.00 89.62 181 PRO A C 1
ATOM 1332 O O . PRO A 1 181 ? -1.793 11.446 3.584 1.00 89.62 181 PRO A O 1
ATOM 1335 N N . SER A 1 182 ? -1.536 10.246 5.448 1.00 86.81 182 SER A N 1
ATOM 1336 C CA . SER A 1 182 ? -0.244 9.631 5.124 1.00 86.81 182 SER A CA 1
ATOM 1337 C C . SER A 1 182 ? -0.359 8.129 4.855 1.00 86.81 182 SER A C 1
ATOM 1339 O O . SER A 1 182 ? 0.574 7.527 4.328 1.00 86.81 182 SER A O 1
ATOM 1341 N N . ALA A 1 183 ? -1.494 7.520 5.203 1.00 88.75 183 ALA A N 1
ATOM 1342 C CA . ALA A 1 183 ? -1.780 6.111 4.975 1.00 88.75 183 ALA A CA 1
ATOM 1343 C C . ALA A 1 183 ? -3.251 5.913 4.597 1.00 88.75 183 ALA A C 1
ATOM 1345 O O . ALA A 1 183 ? -4.137 6.546 5.177 1.00 88.75 183 ALA A O 1
ATOM 1346 N N . LEU A 1 184 ? -3.497 5.002 3.656 1.00 91.62 184 LEU A N 1
ATOM 1347 C CA . LEU A 1 184 ? -4.825 4.559 3.242 1.00 91.62 184 LEU A CA 1
ATOM 1348 C C . LEU A 1 184 ? -4.855 3.033 3.222 1.00 91.62 184 LEU A C 1
ATOM 1350 O O . LEU A 1 184 ? -3.916 2.407 2.735 1.00 91.62 184 LEU A O 1
ATOM 1354 N N . ALA A 1 185 ? -5.937 2.446 3.717 1.00 88.94 185 ALA A N 1
ATOM 1355 C CA . ALA A 1 185 ? -6.169 1.010 3.649 1.00 88.94 185 ALA A CA 1
ATOM 1356 C C . ALA A 1 185 ? -7.662 0.719 3.531 1.00 88.94 185 ALA A C 1
ATOM 1358 O O . ALA A 1 185 ? -8.492 1.485 4.016 1.00 88.94 185 ALA A O 1
ATOM 1359 N N . PHE A 1 186 ? -8.003 -0.409 2.922 1.00 86.06 186 PHE A N 1
ATOM 1360 C CA . PHE A 1 186 ? -9.372 -0.903 2.913 1.00 86.06 186 PHE A CA 1
ATOM 1361 C C . PHE A 1 186 ? -9.537 -2.001 3.954 1.00 86.06 186 PHE A C 1
ATOM 1363 O O . PHE A 1 186 ? -8.762 -2.956 4.000 1.00 86.06 186 PHE A O 1
ATOM 1370 N N . ALA A 1 187 ? -10.568 -1.868 4.783 1.00 80.19 187 ALA A N 1
ATOM 1371 C CA . ALA A 1 187 ? -11.090 -2.992 5.534 1.00 80.19 187 ALA A CA 1
ATOM 1372 C C . ALA A 1 187 ? -12.038 -3.772 4.620 1.00 80.19 187 ALA A C 1
ATOM 1374 O O . ALA A 1 187 ? -12.983 -3.209 4.063 1.00 80.19 187 ALA A O 1
ATOM 1375 N N . HIS A 1 188 ? -11.765 -5.065 4.469 1.00 69.75 188 HIS A N 1
ATOM 1376 C CA . HIS A 1 188 ? -12.584 -5.982 3.689 1.00 69.75 188 HIS A CA 1
ATOM 1377 C C . HIS A 1 188 ? -13.224 -7.039 4.587 1.00 69.75 188 HIS A C 1
ATOM 1379 O O . HIS A 1 188 ? -12.660 -7.444 5.604 1.00 69.75 188 HIS A O 1
ATOM 1385 N N . GLY A 1 189 ? -14.382 -7.536 4.154 1.00 65.69 189 GLY A N 1
ATOM 1386 C CA . GLY A 1 189 ? -15.064 -8.671 4.765 1.00 65.69 189 GLY A CA 1
ATOM 1387 C C . GLY A 1 189 ? -16.306 -8.252 5.558 1.00 65.69 189 GLY A C 1
ATOM 1388 O O . GLY A 1 189 ? -17.186 -7.610 4.987 1.00 65.69 189 GLY A O 1
ATOM 1389 N N . PRO A 1 190 ? -16.424 -8.640 6.836 1.00 62.38 190 PRO A N 1
ATOM 1390 C CA . PRO A 1 190 ? -17.674 -8.591 7.605 1.00 62.38 190 PRO A CA 1
ATOM 1391 C C . PRO A 1 190 ? -18.358 -7.228 7.712 1.00 62.38 190 PRO A C 1
ATOM 1393 O O . PRO A 1 190 ? -19.576 -7.135 7.824 1.00 62.38 190 PRO A O 1
ATOM 1396 N N . LEU A 1 191 ? -17.563 -6.162 7.704 1.00 69.06 191 LEU A N 1
ATOM 1397 C CA . LEU A 1 191 ? -18.021 -4.800 7.952 1.00 69.06 191 LEU A CA 1
ATOM 1398 C C . LEU A 1 191 ? -18.510 -4.092 6.684 1.00 69.06 191 LEU A C 1
ATOM 1400 O O . LEU A 1 191 ? -18.894 -2.924 6.765 1.00 69.06 191 LEU A O 1
ATOM 1404 N N . GLY A 1 192 ? -18.474 -4.771 5.535 1.00 76.25 192 GLY A N 1
ATOM 1405 C CA . GLY A 1 192 ? -18.569 -4.132 4.229 1.00 76.25 192 GLY A CA 1
ATOM 1406 C C . GLY A 1 192 ? -17.274 -3.409 3.858 1.00 76.25 192 GLY A C 1
ATOM 1407 O O . GLY A 1 192 ? -16.224 -3.618 4.466 1.00 76.25 192 GLY A O 1
ATOM 1408 N N . GLU A 1 193 ? -17.355 -2.570 2.833 1.00 84.31 193 GLU A N 1
ATOM 1409 C CA . GLU A 1 193 ? -16.230 -1.766 2.364 1.00 84.31 193 GLU A CA 1
ATOM 1410 C C . GLU A 1 193 ? -16.089 -0.530 3.252 1.00 84.31 193 GLU A C 1
ATOM 1412 O O . GLU A 1 193 ? -16.962 0.335 3.280 1.00 84.31 193 GLU A O 1
ATOM 1417 N N . VAL A 1 194 ? -14.990 -0.455 4.001 1.00 89.00 194 VAL A N 1
ATOM 1418 C CA . VAL A 1 194 ? -14.659 0.710 4.830 1.00 89.00 194 VAL A CA 1
ATOM 1419 C C . VAL A 1 194 ? -13.274 1.193 4.437 1.00 89.00 194 VAL A C 1
ATOM 1421 O O . VAL A 1 194 ? -12.310 0.425 4.441 1.00 89.00 194 VAL A O 1
ATOM 1424 N N . LEU A 1 195 ? -13.172 2.475 4.101 1.00 91.38 195 LEU A N 1
ATOM 1425 C CA . LEU A 1 195 ? -11.893 3.117 3.840 1.00 91.38 195 LEU A CA 1
ATOM 1426 C C . LEU A 1 195 ? -11.319 3.633 5.157 1.00 91.38 195 LEU A C 1
ATOM 1428 O O . LEU A 1 195 ? -11.961 4.398 5.869 1.00 91.38 195 LEU A O 1
ATOM 1432 N N . LEU A 1 196 ? -10.090 3.248 5.463 1.00 90.62 196 LEU A N 1
ATOM 1433 C CA . LEU A 1 196 ? -9.345 3.724 6.616 1.00 90.62 196 LEU A CA 1
ATOM 1434 C C . LEU A 1 196 ? -8.298 4.733 6.162 1.00 90.62 196 LEU A C 1
ATOM 1436 O O . LEU A 1 196 ? -7.588 4.501 5.183 1.00 90.62 196 LEU A O 1
ATOM 1440 N N . SER A 1 197 ? -8.169 5.831 6.901 1.00 90.94 197 SER A N 1
ATOM 1441 C CA . SER A 1 197 ? -7.100 6.803 6.685 1.00 90.94 197 SER A CA 1
ATOM 1442 C C . SER A 1 197 ? -6.432 7.202 7.993 1.00 90.94 197 SER A C 1
ATOM 1444 O O . SER A 1 197 ? -7.119 7.580 8.946 1.00 90.94 197 SER A O 1
ATOM 1446 N N . GLY A 1 198 ? -5.102 7.179 8.007 1.00 87.94 198 GLY A N 1
ATOM 1447 C CA . GLY A 1 198 ? -4.275 7.750 9.070 1.00 87.94 198 GLY A CA 1
ATOM 1448 C C . GLY A 1 198 ? -3.552 8.997 8.569 1.00 87.94 198 GLY A C 1
ATOM 1449 O O . GLY A 1 198 ? -3.145 9.029 7.407 1.00 87.94 198 GLY A O 1
ATOM 1450 N N . GLY A 1 199 ? -3.401 10.016 9.419 1.00 81.31 199 GLY A N 1
ATOM 1451 C CA . GLY A 1 199 ? -2.737 11.273 9.058 1.00 81.31 199 GLY A CA 1
ATOM 1452 C C . GLY A 1 199 ? -1.697 11.771 10.061 1.00 81.31 199 GLY A C 1
ATOM 1453 O O . GLY A 1 199 ? -1.370 11.122 11.057 1.00 81.31 199 GLY A O 1
ATOM 1454 N N . GLU A 1 200 ? -1.159 12.960 9.788 1.00 77.25 200 GLU A N 1
ATOM 1455 C CA . GLU A 1 200 ? -0.129 13.606 10.620 1.00 77.25 200 GLU A CA 1
ATOM 1456 C C . GLU A 1 200 ? -0.611 14.031 12.017 1.00 77.25 200 GLU A C 1
ATOM 1458 O O . GLU A 1 200 ? 0.215 14.287 12.887 1.00 77.25 200 GLU A O 1
ATOM 1463 N N . ASP A 1 201 ? -1.924 14.105 12.246 1.00 75.56 201 ASP A N 1
ATOM 1464 C CA . ASP A 1 201 ? -2.522 14.337 13.570 1.00 75.56 201 ASP A CA 1
ATOM 1465 C C . ASP A 1 201 ? -2.607 13.059 14.419 1.00 75.56 201 ASP A C 1
ATOM 1467 O O . ASP A 1 201 ? -3.154 13.079 15.525 1.00 75.56 201 ASP A O 1
ATOM 1471 N N . GLY A 1 202 ? -2.111 11.940 13.884 1.00 77.19 202 GLY A N 1
ATOM 1472 C CA . GLY A 1 202 ? -2.163 10.628 14.515 1.00 77.19 202 GLY A CA 1
ATOM 1473 C C . GLY A 1 202 ? -3.568 10.048 14.562 1.00 77.19 202 GLY A C 1
ATOM 1474 O O . GLY A 1 202 ? -3.737 8.964 15.107 1.00 77.19 202 GLY A O 1
ATOM 1475 N N . ALA A 1 203 ? -4.567 10.741 14.007 1.00 83.81 203 ALA A N 1
ATOM 1476 C CA . ALA A 1 203 ? -5.950 10.323 14.046 1.00 83.81 203 ALA A CA 1
ATOM 1477 C C . ALA A 1 203 ? -6.230 9.256 12.991 1.00 83.81 203 ALA A C 1
ATOM 1479 O O . ALA A 1 203 ? -5.751 9.311 11.854 1.00 83.81 203 ALA A O 1
ATOM 1480 N N . LEU A 1 204 ? -7.071 8.308 13.370 1.00 86.50 204 LEU A N 1
ATOM 1481 C CA . LEU A 1 204 ? -7.550 7.240 12.521 1.00 86.50 204 LEU A CA 1
ATOM 1482 C C . LEU A 1 204 ? -9.010 7.508 12.176 1.00 86.50 204 LEU A C 1
ATOM 1484 O O . LEU A 1 204 ? -9.857 7.594 13.064 1.00 86.50 204 LEU A O 1
ATOM 1488 N N . HIS A 1 205 ? -9.291 7.629 10.886 1.00 89.44 205 HIS A N 1
ATOM 1489 C CA . HIS A 1 205 ? -10.635 7.850 10.373 1.00 89.44 205 HIS A CA 1
ATOM 1490 C C . HIS A 1 205 ? -11.105 6.608 9.617 1.00 89.44 205 HIS A C 1
ATOM 1492 O O . HIS A 1 205 ? -10.337 6.029 8.844 1.00 89.44 205 HIS A O 1
ATOM 1498 N N . ALA A 1 206 ? -12.366 6.236 9.814 1.00 90.94 206 ALA A N 1
ATOM 1499 C CA . ALA A 1 206 ? -13.064 5.224 9.036 1.00 90.94 206 ALA A CA 1
ATOM 1500 C C . ALA A 1 206 ? -14.173 5.894 8.226 1.00 90.94 206 ALA A C 1
ATOM 1502 O O . ALA A 1 206 ? -14.986 6.630 8.785 1.00 90.94 206 ALA A O 1
ATOM 1503 N N . TRP A 1 207 ? -14.214 5.629 6.927 1.00 92.62 207 TRP A N 1
ATOM 1504 C CA . TRP A 1 207 ? -15.100 6.281 5.974 1.00 92.62 207 TRP A CA 1
ATOM 1505 C C . TRP A 1 207 ? -15.929 5.260 5.209 1.00 92.62 207 TRP A C 1
ATOM 1507 O O . TRP A 1 207 ? -15.461 4.159 4.913 1.00 92.62 207 TRP A O 1
ATOM 1517 N N . ASP A 1 208 ? -17.133 5.663 4.831 1.00 90.62 208 ASP A N 1
ATOM 1518 C CA . ASP A 1 208 ? -17.884 5.004 3.773 1.00 90.62 208 ASP A CA 1
ATOM 1519 C C . ASP A 1 208 ? -17.309 5.464 2.422 1.00 90.62 208 ASP A C 1
ATOM 1521 O O . ASP A 1 208 ? -17.426 6.647 2.090 1.00 90.62 208 ASP A O 1
ATOM 1525 N N . PRO A 1 209 ? -16.675 4.581 1.633 1.00 90.62 209 PRO A N 1
ATOM 1526 C CA . PRO A 1 209 ? -16.076 4.971 0.362 1.00 90.62 209 PRO A CA 1
ATOM 1527 C C . PRO A 1 209 ? -17.112 5.344 -0.709 1.00 90.62 209 PRO A C 1
ATOM 1529 O O . PRO A 1 209 ? -16.769 6.073 -1.637 1.00 90.62 209 PRO A O 1
ATOM 1532 N N . ALA A 1 210 ? -18.360 4.877 -0.600 1.00 90.12 210 ALA A N 1
ATOM 1533 C CA . ALA A 1 210 ? -19.410 5.162 -1.574 1.00 90.12 210 ALA A CA 1
ATOM 1534 C C . ALA A 1 210 ? -20.021 6.554 -1.368 1.00 90.12 210 ALA A C 1
ATOM 1536 O O . ALA A 1 210 ? -20.381 7.221 -2.336 1.00 90.12 210 ALA A O 1
ATOM 1537 N N . THR A 1 211 ? -20.136 7.002 -0.115 1.00 92.25 211 THR A N 1
ATOM 1538 C CA . THR A 1 211 ? -20.759 8.295 0.224 1.00 92.25 211 THR A CA 1
ATOM 1539 C C . THR A 1 211 ? -19.757 9.365 0.657 1.00 92.25 211 THR A C 1
ATOM 1541 O O . THR A 1 211 ? -20.074 10.553 0.632 1.00 92.25 211 THR A O 1
ATOM 1544 N N . GLY A 1 212 ? -18.549 8.968 1.063 1.00 93.31 212 GLY A N 1
ATOM 1545 C CA . GLY A 1 212 ? -17.546 9.842 1.671 1.00 93.31 212 GLY A CA 1
ATOM 1546 C C . GLY A 1 212 ? -17.839 10.210 3.129 1.00 93.31 212 GLY A C 1
ATOM 1547 O O . GLY A 1 212 ? -17.163 11.073 3.693 1.00 93.31 212 GLY A O 1
ATOM 1548 N N . ALA A 1 213 ? -18.851 9.596 3.749 1.00 93.06 213 ALA A N 1
ATOM 1549 C CA . ALA A 1 213 ? -19.245 9.898 5.118 1.00 93.06 213 ALA A CA 1
ATOM 1550 C C . ALA A 1 213 ? -18.212 9.385 6.133 1.00 93.06 213 ALA A C 1
ATOM 1552 O O . ALA A 1 213 ? -17.724 8.259 6.027 1.00 93.06 213 ALA A O 1
ATOM 1553 N N . LEU A 1 214 ? -17.913 10.199 7.150 1.00 92.12 214 LEU A N 1
ATOM 1554 C CA . LEU A 1 214 ? -17.124 9.768 8.304 1.00 92.12 214 LEU A CA 1
ATOM 1555 C C . LEU A 1 214 ? -17.974 8.836 9.174 1.00 92.12 214 LEU A C 1
ATOM 1557 O O . LEU A 1 214 ? -19.009 9.248 9.693 1.00 92.12 214 LEU A O 1
ATOM 1561 N N . LEU A 1 215 ? -17.521 7.598 9.342 1.00 89.62 215 LEU A N 1
ATOM 1562 C CA . LEU A 1 215 ? -18.198 6.570 10.131 1.00 89.62 215 LEU A CA 1
ATOM 1563 C C . LEU A 1 215 ? -17.653 6.491 11.560 1.00 89.62 215 LEU A C 1
ATOM 1565 O O . LEU A 1 215 ? -18.430 6.326 12.494 1.00 89.62 215 LEU A O 1
ATOM 1569 N N . ALA A 1 216 ? -16.334 6.618 11.732 1.00 87.94 216 ALA A N 1
ATOM 1570 C CA . ALA A 1 216 ? -15.681 6.620 13.041 1.00 87.94 216 ALA A CA 1
ATOM 1571 C C . ALA A 1 216 ? -14.375 7.431 13.026 1.00 87.94 216 ALA A C 1
ATOM 1573 O O . ALA A 1 216 ? -13.717 7.550 11.991 1.00 87.94 216 ALA A O 1
ATOM 1574 N N . LEU A 1 217 ? -13.994 7.965 14.190 1.00 87.50 217 LEU A N 1
ATOM 1575 C CA . LEU A 1 217 ? -12.761 8.723 14.413 1.00 87.50 217 LEU A CA 1
ATOM 1576 C C . LEU A 1 217 ? -12.165 8.349 15.771 1.00 87.50 217 LEU A C 1
ATOM 1578 O O . LEU A 1 217 ? -12.868 8.400 16.778 1.00 87.50 217 LEU A O 1
ATOM 1582 N N . VAL A 1 218 ? -10.871 8.034 15.800 1.00 83.94 218 VAL A N 1
ATOM 1583 C CA . VAL A 1 218 ? -10.114 7.784 17.035 1.00 83.94 218 VAL A CA 1
ATOM 1584 C C . VAL A 1 218 ? -8.793 8.539 17.023 1.00 83.94 218 VAL A C 1
ATOM 1586 O O . VAL A 1 218 ? -8.165 8.702 15.977 1.00 83.94 218 VAL A O 1
ATOM 1589 N N . HIS A 1 219 ? -8.359 8.974 18.205 1.00 82.38 219 HIS A N 1
ATOM 1590 C CA . HIS A 1 219 ? -7.051 9.576 18.439 1.00 82.38 219 HIS A CA 1
ATOM 1591 C C . HIS A 1 219 ? -6.190 8.647 19.309 1.00 82.38 219 HIS A C 1
ATOM 1593 O O . HIS A 1 219 ? -6.193 8.789 20.528 1.00 82.38 219 HIS A O 1
ATOM 1599 N N . PRO A 1 220 ? -5.409 7.737 18.706 1.00 73.00 220 PRO A N 1
ATOM 1600 C CA . PRO A 1 220 ? -4.560 6.794 19.427 1.00 73.00 220 PRO A CA 1
ATOM 1601 C C . PRO A 1 220 ? -3.610 7.397 20.450 1.00 73.00 220 PRO A C 1
ATOM 1603 O O . PRO A 1 220 ? -3.318 6.768 21.457 1.00 73.00 220 PRO A O 1
ATOM 1606 N N . ALA A 1 221 ? -3.155 8.629 20.236 1.00 66.31 221 ALA A N 1
ATOM 1607 C CA . ALA A 1 221 ? -2.335 9.349 21.206 1.00 66.31 221 ALA A CA 1
ATOM 1608 C C . ALA A 1 221 ? -3.034 9.570 22.563 1.00 66.31 221 ALA A C 1
ATOM 1610 O O . ALA A 1 221 ? -2.359 9.748 23.569 1.00 66.31 221 ALA A O 1
ATOM 1611 N N . ALA A 1 222 ? -4.370 9.589 22.587 1.00 64.62 222 ALA A N 1
ATOM 1612 C CA . ALA A 1 222 ? -5.152 9.660 23.817 1.00 64.62 222 ALA A CA 1
ATOM 1613 C C . ALA A 1 222 ? -5.307 8.285 24.495 1.00 64.62 222 ALA A C 1
ATOM 1615 O O . ALA A 1 222 ? -5.470 8.231 25.712 1.00 64.62 222 ALA A O 1
ATOM 1616 N N . ASP A 1 223 ? -5.224 7.195 23.726 1.00 61.31 223 ASP A N 1
ATOM 1617 C CA . ASP A 1 223 ? -5.439 5.821 24.202 1.00 61.31 223 ASP A CA 1
ATOM 1618 C C . ASP A 1 223 ? -4.131 5.098 24.566 1.00 61.31 223 ASP A C 1
ATOM 1620 O O . ASP A 1 223 ? -4.123 4.177 25.383 1.00 61.31 223 ASP A O 1
ATOM 1624 N N . LEU A 1 224 ? -3.009 5.496 23.961 1.00 61.34 224 LEU A N 1
ATOM 1625 C CA . LEU A 1 224 ? -1.683 4.956 24.239 1.00 61.34 224 LEU A CA 1
ATOM 1626 C C . LEU A 1 224 ? -1.015 5.807 25.324 1.00 61.34 224 LEU A C 1
ATOM 1628 O O . LEU A 1 224 ? -0.738 6.982 25.074 1.00 61.34 224 LEU A O 1
ATOM 1632 N N . PRO A 1 225 ? -0.696 5.257 26.511 1.00 51.47 225 PRO A N 1
ATOM 1633 C CA . PRO A 1 225 ? 0.067 6.003 27.500 1.00 51.47 225 PRO A CA 1
ATOM 1634 C C . PRO A 1 225 ? 1.407 6.417 26.889 1.00 51.47 225 PRO A C 1
ATOM 1636 O O . PRO A 1 225 ? 2.112 5.586 26.300 1.00 51.47 225 PRO A O 1
ATOM 1639 N N . ALA A 1 226 ? 1.732 7.708 27.016 1.00 51.84 226 ALA A N 1
ATOM 1640 C CA . ALA A 1 226 ? 2.990 8.256 26.536 1.00 51.84 226 ALA A CA 1
ATOM 1641 C C . ALA A 1 226 ? 4.164 7.431 27.094 1.00 51.84 226 ALA A C 1
ATOM 1643 O O . ALA A 1 226 ? 4.106 6.996 28.250 1.00 51.84 226 ALA A O 1
ATOM 1644 N N . PRO A 1 227 ? 5.223 7.189 26.303 1.00 49.88 227 PRO A N 1
ATOM 1645 C CA . PRO A 1 227 ? 6.452 6.652 26.867 1.00 49.88 227 PRO A CA 1
ATOM 1646 C C . PRO A 1 227 ? 6.933 7.581 27.991 1.00 49.88 227 PRO A C 1
ATOM 1648 O O . PRO A 1 227 ? 6.809 8.804 27.879 1.00 49.88 227 PRO A O 1
ATOM 1651 N N . GLU A 1 228 ? 7.459 7.001 29.073 1.00 45.69 228 GLU A N 1
ATOM 1652 C CA . GLU A 1 228 ? 8.117 7.759 30.144 1.00 45.69 228 GLU A CA 1
ATOM 1653 C C . GLU A 1 228 ? 9.113 8.745 29.510 1.00 45.69 228 GLU A C 1
ATOM 1655 O O . GLU A 1 228 ? 9.923 8.330 28.670 1.00 45.69 228 GLU A O 1
ATOM 1660 N N . PRO A 1 229 ? 9.043 10.049 29.834 1.00 44.47 229 PRO A N 1
ATOM 1661 C CA . PRO A 1 229 ? 9.881 11.043 29.188 1.00 44.47 229 PRO A CA 1
ATOM 1662 C C . PRO A 1 229 ? 11.355 10.723 29.450 1.00 44.47 229 PRO A C 1
ATOM 1664 O O . PRO A 1 229 ? 11.852 10.835 30.569 1.00 44.47 229 PRO A O 1
ATOM 1667 N N . SER A 1 230 ? 12.078 10.343 28.394 1.00 48.53 230 SER A N 1
ATOM 1668 C CA . SER A 1 230 ? 13.536 10.282 28.433 1.00 48.53 230 SER A CA 1
ATOM 1669 C C . SER A 1 230 ? 14.069 11.696 28.655 1.00 48.53 230 SER A C 1
ATOM 1671 O O . SER A 1 230 ? 13.764 12.609 27.885 1.00 48.53 230 SER A O 1
ATOM 1673 N N . ALA A 1 231 ? 14.872 11.880 29.705 1.00 48.69 231 ALA A N 1
ATOM 1674 C CA . ALA A 1 231 ? 15.325 13.175 30.225 1.00 48.69 231 ALA A CA 1
ATOM 1675 C C . ALA A 1 231 ? 16.171 14.038 29.254 1.00 48.69 231 ALA A C 1
ATOM 1677 O O . ALA A 1 231 ? 16.669 15.089 29.650 1.00 48.69 231 ALA A O 1
ATOM 1678 N N . ALA A 1 232 ? 16.345 13.619 27.998 1.00 49.41 232 ALA A N 1
ATOM 1679 C CA . ALA A 1 232 ? 17.160 14.300 26.993 1.00 49.41 232 ALA A CA 1
ATOM 1680 C C . ALA A 1 232 ? 16.451 14.557 25.648 1.00 49.41 232 ALA A C 1
ATOM 1682 O O . ALA A 1 232 ? 17.074 15.120 24.747 1.00 49.41 232 ALA A O 1
ATOM 1683 N N . ALA A 1 233 ? 15.186 14.161 25.471 1.00 46.78 233 ALA A N 1
ATOM 1684 C CA . ALA A 1 233 ? 14.508 14.323 24.184 1.00 46.78 233 ALA A CA 1
ATOM 1685 C C . ALA A 1 233 ? 13.816 15.701 24.073 1.00 46.78 233 ALA A C 1
ATOM 1687 O O . ALA A 1 233 ? 13.092 16.091 24.993 1.00 46.78 233 ALA A O 1
ATOM 1688 N N . PRO A 1 234 ? 14.002 16.455 22.969 1.00 44.12 234 PRO A N 1
ATOM 1689 C CA . PRO A 1 234 ? 13.179 17.633 22.690 1.00 44.12 234 PRO A CA 1
ATOM 1690 C C . PRO A 1 234 ? 11.695 17.231 22.596 1.00 44.12 234 PRO A C 1
ATOM 1692 O O . PRO A 1 234 ? 11.407 16.058 22.347 1.00 44.12 234 PRO A O 1
ATOM 1695 N N . PRO A 1 235 ? 10.741 18.169 22.768 1.00 42.62 235 PRO A N 1
ATOM 1696 C CA . PRO A 1 235 ? 9.325 17.868 22.576 1.00 42.62 235 PRO A CA 1
ATOM 1697 C C . PRO A 1 235 ? 9.119 17.257 21.184 1.00 42.62 235 PRO A C 1
ATOM 1699 O O . PRO A 1 235 ? 9.350 17.922 20.171 1.00 42.62 235 PRO A O 1
ATOM 1702 N N . SER A 1 236 ? 8.746 15.975 21.147 1.00 43.91 236 SER A N 1
ATOM 1703 C CA . SER A 1 236 ? 8.458 15.267 19.899 1.00 43.91 236 SER A CA 1
ATOM 1704 C C . SER A 1 236 ? 7.212 15.901 19.264 1.00 43.91 236 SER A C 1
ATOM 1706 O O . SER A 1 236 ? 6.280 16.283 19.987 1.00 43.91 236 SER A O 1
ATOM 1708 N N . PRO A 1 237 ? 7.193 16.108 17.934 1.00 51.31 237 PRO A N 1
ATOM 1709 C CA . PRO A 1 237 ? 5.988 16.551 17.243 1.00 51.31 237 PRO A CA 1
ATOM 1710 C C . PRO A 1 237 ? 4.825 15.584 17.512 1.00 51.31 237 PRO A C 1
ATOM 1712 O O . PRO A 1 237 ? 5.029 14.439 17.905 1.00 51.31 237 PRO A O 1
ATOM 1715 N N . ALA A 1 238 ? 3.588 16.043 17.293 1.00 51.91 238 ALA A N 1
ATOM 1716 C CA . ALA A 1 238 ? 2.409 15.188 17.425 1.00 51.91 238 ALA A CA 1
ATOM 1717 C C . ALA A 1 238 ? 2.617 13.846 16.685 1.00 51.91 238 ALA A C 1
ATOM 1719 O O . ALA A 1 238 ? 3.196 13.848 15.590 1.00 51.91 238 ALA A O 1
ATOM 1720 N N . PRO A 1 239 ? 2.180 12.715 17.268 1.00 55.19 239 PRO A N 1
ATOM 1721 C CA . PRO A 1 239 ? 2.412 11.399 16.688 1.00 55.19 239 PRO A CA 1
ATOM 1722 C C . PRO A 1 239 ? 1.808 11.339 15.289 1.00 55.19 239 PRO A C 1
ATOM 1724 O O . PRO A 1 239 ? 0.634 11.638 15.104 1.00 55.19 239 PRO A O 1
ATOM 1727 N N . ARG A 1 240 ? 2.608 10.949 14.295 1.00 63.34 240 ARG A N 1
ATOM 1728 C CA . ARG A 1 240 ? 2.161 10.868 12.899 1.00 63.34 240 ARG A CA 1
ATOM 1729 C C . ARG A 1 240 ? 1.781 9.432 12.583 1.00 63.34 240 ARG A C 1
ATOM 1731 O O . ARG A 1 240 ? 2.611 8.551 12.768 1.00 63.34 240 ARG A O 1
ATOM 1738 N N . ALA A 1 241 ? 0.583 9.162 12.078 1.00 57.56 241 ALA A N 1
ATOM 1739 C CA . ALA A 1 241 ? 0.299 7.836 11.534 1.00 57.56 241 ALA A CA 1
ATOM 1740 C C . ALA A 1 241 ? 1.231 7.568 10.343 1.00 57.56 241 ALA A C 1
ATOM 1742 O O . ALA A 1 241 ? 1.360 8.406 9.452 1.00 57.56 241 ALA A O 1
ATOM 1743 N N . VAL A 1 242 ? 1.905 6.419 10.324 1.00 70.19 242 VAL A N 1
ATOM 1744 C CA . VAL A 1 242 ? 2.814 6.041 9.228 1.00 70.19 242 VAL A CA 1
ATOM 1745 C C . VAL A 1 242 ? 2.184 4.953 8.384 1.00 70.19 242 VAL A C 1
ATOM 1747 O O . VAL A 1 242 ? 2.209 5.050 7.161 1.00 70.19 242 VAL A O 1
ATOM 1750 N N . ARG A 1 243 ? 1.592 3.933 9.010 1.00 81.19 243 ARG A N 1
ATOM 1751 C CA . ARG A 1 243 ? 0.952 2.815 8.309 1.00 81.19 243 ARG A CA 1
ATOM 1752 C C . ARG A 1 243 ? -0.296 2.373 9.042 1.00 81.19 243 ARG A C 1
ATOM 1754 O O . ARG A 1 243 ? -0.287 2.285 10.266 1.00 81.19 243 ARG A O 1
ATOM 1761 N N . VAL A 1 244 ? -1.333 2.072 8.274 1.00 77.19 244 VAL A N 1
ATOM 1762 C CA . VAL A 1 244 ? -2.614 1.552 8.749 1.00 77.19 244 VAL A CA 1
ATOM 1763 C C . VAL A 1 244 ? -2.887 0.271 7.983 1.00 77.19 244 VAL A C 1
ATOM 1765 O O . VAL A 1 244 ? -2.806 0.284 6.758 1.00 77.19 244 VAL A O 1
ATOM 1768 N N . VAL A 1 245 ? -3.223 -0.810 8.682 1.00 80.56 245 VAL A N 1
ATOM 1769 C CA . VAL A 1 245 ? -3.668 -2.061 8.054 1.00 80.56 245 VAL A CA 1
ATOM 1770 C C . VAL A 1 245 ? -4.862 -2.650 8.765 1.00 80.56 245 VAL A C 1
ATOM 1772 O O . VAL A 1 245 ? -5.038 -2.460 9.965 1.00 80.56 245 VAL A O 1
ATOM 1775 N N . CYS A 1 246 ? -5.653 -3.408 8.014 1.00 78.06 246 CYS A N 1
ATOM 1776 C CA . CYS A 1 246 ? -6.834 -4.075 8.520 1.00 78.06 246 CYS A CA 1
ATOM 1777 C C . CYS A 1 246 ? -6.830 -5.554 8.125 1.00 78.06 246 CYS A C 1
ATOM 1779 O O . CYS A 1 246 ? -6.533 -5.882 6.978 1.00 78.06 246 CYS A O 1
ATOM 1781 N N . ALA A 1 247 ? -7.225 -6.429 9.048 1.00 76.56 247 ALA A N 1
ATOM 1782 C CA . ALA A 1 247 ? -7.546 -7.830 8.779 1.00 76.56 247 ALA A CA 1
ATOM 1783 C C . ALA A 1 247 ? -8.941 -8.163 9.321 1.00 76.56 247 ALA A C 1
ATOM 1785 O O . ALA A 1 247 ? -9.312 -7.727 10.408 1.00 76.56 247 ALA A O 1
ATOM 1786 N N . GLY A 1 248 ? -9.740 -8.919 8.567 1.00 65.50 248 GLY A N 1
ATOM 1787 C CA . GLY A 1 248 ? -11.082 -9.315 9.005 1.00 65.50 248 GLY A CA 1
ATOM 1788 C C . GLY A 1 248 ? -11.028 -10.346 10.137 1.00 65.50 248 GLY A C 1
ATOM 1789 O O . GLY A 1 248 ? -10.367 -11.369 9.995 1.00 65.50 248 GLY A O 1
ATOM 1790 N N . LEU A 1 249 ? -11.753 -10.105 11.235 1.00 61.50 249 LEU A N 1
ATOM 1791 C CA . LEU A 1 249 ? -11.909 -11.035 12.358 1.00 61.50 249 LEU A CA 1
ATOM 1792 C C . LEU A 1 249 ? -13.397 -11.389 12.540 1.00 61.50 249 LEU A C 1
ATOM 1794 O O . LEU A 1 249 ? -14.153 -10.702 13.221 1.00 61.50 249 LEU A O 1
ATOM 1798 N N . GLY A 1 250 ? -13.844 -12.497 11.949 1.00 60.75 250 GLY A N 1
ATOM 1799 C CA . GLY A 1 250 ? -15.231 -12.959 12.102 1.00 60.75 250 GLY A CA 1
ATOM 1800 C C . GLY A 1 250 ? -16.252 -12.140 11.301 1.00 60.75 250 GLY A C 1
ATOM 1801 O O . GLY A 1 250 ? -15.915 -11.610 10.252 1.00 60.75 250 GLY A O 1
ATOM 1802 N N . ALA A 1 251 ? -17.517 -12.101 11.747 1.00 64.44 251 ALA A N 1
ATOM 1803 C CA . ALA A 1 251 ? -18.654 -11.572 10.973 1.00 64.44 251 ALA A CA 1
ATOM 1804 C C . ALA A 1 251 ? -19.004 -10.089 11.235 1.00 64.44 251 ALA A C 1
ATOM 1806 O O . ALA A 1 251 ? -19.768 -9.516 10.464 1.00 64.44 251 ALA A O 1
ATOM 1807 N N . GLN A 1 252 ? -18.458 -9.460 12.284 1.00 67.69 252 GLN A N 1
ATOM 1808 C CA . GLN A 1 252 ? -18.764 -8.066 12.672 1.00 67.69 252 GLN A CA 1
ATOM 1809 C C . GLN A 1 252 ? -17.560 -7.303 13.247 1.00 67.69 252 GLN A C 1
ATOM 1811 O O . GLN A 1 252 ? -17.723 -6.221 13.808 1.00 67.69 252 GLN A O 1
ATOM 1816 N N . CYS A 1 253 ? -16.354 -7.860 13.134 1.00 66.31 253 CYS A N 1
ATOM 1817 C CA . CYS A 1 253 ? -15.148 -7.266 13.690 1.00 66.31 253 CYS A CA 1
ATOM 1818 C C . CYS A 1 253 ? -14.013 -7.315 12.663 1.00 66.31 253 CYS A C 1
ATOM 1820 O O . CYS A 1 253 ? -13.898 -8.244 11.861 1.00 66.31 253 CYS A O 1
ATOM 1822 N N . ALA A 1 254 ? -13.175 -6.290 12.661 1.00 78.75 254 ALA A N 1
ATOM 1823 C CA . ALA A 1 254 ? -11.913 -6.305 11.951 1.00 78.75 254 ALA A CA 1
ATOM 1824 C C . ALA A 1 254 ? -10.807 -5.786 12.867 1.00 78.75 254 ALA A C 1
ATOM 1826 O O . ALA A 1 254 ? -10.981 -4.803 13.583 1.00 78.75 254 ALA A O 1
ATOM 1827 N N . LEU A 1 255 ? -9.667 -6.463 12.843 1.00 79.31 255 LEU A N 1
ATOM 1828 C CA . LEU A 1 255 ? -8.460 -6.020 13.512 1.00 79.31 255 LEU A CA 1
ATOM 1829 C C . LEU A 1 255 ? -7.836 -4.882 12.722 1.00 79.31 255 LEU A C 1
ATOM 1831 O O . LEU A 1 255 ? -7.610 -5.004 11.520 1.00 79.31 255 LEU A O 1
ATOM 1835 N N . LEU A 1 256 ? -7.482 -3.822 13.424 1.00 83.06 256 LEU A N 1
ATOM 1836 C CA . LEU A 1 256 ? -6.836 -2.651 12.881 1.00 83.06 256 LEU A CA 1
ATOM 1837 C C . LEU A 1 256 ? -5.533 -2.408 13.626 1.00 83.06 256 LEU A C 1
ATOM 1839 O O . LEU A 1 256 ? -5.522 -2.246 14.844 1.00 83.06 256 LEU A O 1
ATOM 1843 N N . ALA A 1 257 ? -4.435 -2.385 12.883 1.00 81.19 257 ALA A N 1
ATOM 1844 C CA . ALA A 1 257 ? -3.118 -2.100 13.421 1.00 81.19 257 ALA A CA 1
ATOM 1845 C C . ALA A 1 257 ? -2.593 -0.791 12.822 1.00 81.19 257 ALA A C 1
ATOM 1847 O O . ALA A 1 257 ? -2.665 -0.564 11.610 1.00 81.19 257 ALA A O 1
ATOM 1848 N N . LEU A 1 258 ? -2.079 0.077 13.689 1.00 83.81 258 LEU A N 1
ATOM 1849 C CA . LEU A 1 258 ? -1.587 1.401 13.336 1.00 83.81 258 LEU A CA 1
ATOM 1850 C C . LEU A 1 258 ? -0.174 1.596 13.887 1.00 83.81 258 LEU A C 1
ATOM 1852 O O . LEU A 1 258 ? 0.044 1.582 15.098 1.00 83.81 258 LEU A O 1
ATOM 1856 N N . ALA A 1 259 ? 0.777 1.845 12.991 1.00 81.88 259 ALA A N 1
ATOM 1857 C CA . ALA A 1 259 ? 2.120 2.266 13.364 1.00 81.88 259 ALA A CA 1
ATOM 1858 C C . ALA A 1 259 ? 2.199 3.797 13.383 1.00 81.88 259 ALA A C 1
ATOM 1860 O O . ALA A 1 259 ? 1.918 4.453 12.372 1.00 81.88 259 ALA A O 1
ATOM 1861 N N . LEU A 1 260 ? 2.599 4.360 14.524 1.00 73.56 260 LEU A N 1
ATOM 1862 C CA . LEU A 1 260 ? 2.863 5.789 14.686 1.00 73.56 260 LEU A CA 1
ATOM 1863 C C . LEU A 1 260 ? 4.361 6.067 14.503 1.00 73.56 260 LEU A C 1
ATOM 1865 O O . LEU A 1 260 ? 5.210 5.277 14.916 1.00 73.56 260 LEU A O 1
ATOM 1869 N N . ALA A 1 261 ? 4.691 7.199 13.889 1.00 67.44 261 ALA A N 1
ATOM 1870 C CA . ALA A 1 261 ? 6.056 7.668 13.721 1.00 67.44 261 ALA A CA 1
ATOM 1871 C C . ALA A 1 261 ? 6.695 7.846 15.096 1.00 67.44 261 ALA A C 1
ATOM 1873 O O . ALA A 1 261 ? 6.045 8.347 16.011 1.00 67.44 261 ALA A O 1
ATOM 1874 N N . GLU A 1 262 ? 7.961 7.442 15.218 1.00 66.88 262 GLU A N 1
ATOM 1875 C CA . GLU A 1 262 ? 8.751 7.578 16.453 1.00 66.88 262 GLU A CA 1
ATOM 1876 C C . GLU A 1 262 ? 8.205 6.771 17.649 1.00 66.88 262 GLU A C 1
ATOM 1878 O O . GLU A 1 262 ? 8.666 6.947 18.773 1.00 66.88 262 GLU A O 1
ATOM 1883 N N . SER A 1 263 ? 7.265 5.844 17.421 1.00 70.00 263 SER A N 1
ATOM 1884 C CA . SER A 1 263 ? 6.791 4.909 18.442 1.00 70.00 263 SER A CA 1
ATOM 1885 C C . SER A 1 263 ? 7.459 3.543 18.296 1.00 70.00 263 SER A C 1
ATOM 1887 O O . SER A 1 263 ? 7.536 2.988 17.201 1.00 70.00 263 SER A O 1
ATOM 1889 N N . SER A 1 264 ? 7.881 2.958 19.417 1.00 75.62 264 SER A N 1
ATOM 1890 C CA . SER A 1 264 ? 8.245 1.539 19.519 1.00 75.62 264 SER A CA 1
ATOM 1891 C C . SER A 1 264 ? 7.020 0.632 19.695 1.00 75.62 264 SER A C 1
ATOM 1893 O O . SER A 1 264 ? 7.164 -0.549 20.002 1.00 75.62 264 SER A O 1
ATOM 1895 N N . ARG A 1 265 ? 5.806 1.169 19.516 1.00 80.81 265 ARG A N 1
ATOM 1896 C CA . ARG A 1 265 ? 4.547 0.442 19.667 1.00 80.81 265 ARG A CA 1
ATOM 1897 C C . ARG A 1 265 ? 3.691 0.530 18.415 1.00 80.81 265 ARG A C 1
ATOM 1899 O O . ARG A 1 265 ? 3.637 1.557 17.740 1.00 80.81 265 ARG A O 1
ATOM 1906 N N . VAL A 1 266 ? 2.955 -0.543 18.160 1.00 86.94 266 VAL A N 1
ATOM 1907 C CA . VAL A 1 266 ? 1.862 -0.576 17.188 1.00 86.94 266 VAL A CA 1
ATOM 1908 C C . VAL A 1 266 ? 0.549 -0.552 17.962 1.00 86.94 266 VAL A C 1
ATOM 1910 O O . VAL A 1 266 ? 0.309 -1.390 18.830 1.00 86.94 266 VAL A O 1
ATOM 1913 N N . ALA A 1 267 ? -0.292 0.436 17.677 1.00 87.06 267 ALA A N 1
ATOM 1914 C CA . ALA A 1 267 ? -1.609 0.552 18.282 1.00 87.06 267 ALA A CA 1
ATOM 1915 C C . ALA A 1 267 ? -2.542 -0.497 17.673 1.00 87.06 267 ALA A C 1
ATOM 1917 O O . ALA A 1 267 ? -2.576 -0.643 16.449 1.00 87.06 267 ALA A O 1
ATOM 1918 N N . ILE A 1 268 ? -3.297 -1.199 18.515 1.00 87.44 268 ILE A N 1
ATOM 1919 C CA . ILE A 1 268 ? -4.218 -2.254 18.092 1.00 87.44 268 ILE A CA 1
ATOM 1920 C C . ILE A 1 268 ? -5.643 -1.832 18.429 1.00 87.44 268 ILE A C 1
ATOM 1922 O O . ILE A 1 268 ? -5.939 -1.452 19.561 1.00 87.44 268 ILE A O 1
ATOM 1926 N N . TYR A 1 269 ? -6.527 -1.935 17.446 1.00 86.12 269 TYR A N 1
ATOM 1927 C CA . TYR A 1 269 ? -7.944 -1.639 17.570 1.00 86.12 269 TYR A CA 1
ATOM 1928 C C . TYR A 1 269 ? -8.784 -2.771 16.987 1.00 86.12 269 TYR A C 1
ATOM 1930 O O . TYR A 1 269 ? -8.397 -3.415 16.015 1.00 86.12 269 TYR A O 1
ATOM 1938 N N . ALA A 1 270 ? -9.964 -2.974 17.555 1.00 85.19 270 ALA A N 1
ATOM 1939 C CA . ALA A 1 270 ? -11.044 -3.716 16.932 1.00 85.19 270 ALA A CA 1
ATOM 1940 C C . ALA A 1 270 ? -12.028 -2.706 16.336 1.00 85.19 270 ALA A C 1
ATOM 1942 O O . ALA A 1 270 ? -12.590 -1.881 17.056 1.00 85.19 270 ALA A O 1
ATOM 1943 N N . LEU A 1 271 ? -12.211 -2.747 15.020 1.00 85.12 271 LEU A N 1
ATOM 1944 C CA . LEU A 1 271 ? -13.293 -2.057 14.336 1.00 85.12 271 LEU A CA 1
ATOM 1945 C C . LEU A 1 271 ? -14.527 -2.955 14.394 1.00 85.12 271 LEU A C 1
ATOM 1947 O O . LEU A 1 271 ? -14.545 -4.024 13.790 1.00 85.12 271 LEU A O 1
ATOM 1951 N N . GLU A 1 272 ? -15.541 -2.523 15.128 1.00 84.56 272 GLU A N 1
ATOM 1952 C CA . GLU A 1 272 ? -16.763 -3.281 15.385 1.00 84.56 272 GLU A CA 1
ATOM 1953 C C . GLU A 1 272 ? -17.958 -2.553 14.776 1.00 84.56 272 GLU A C 1
ATOM 1955 O O . GLU A 1 272 ? -18.014 -1.320 14.802 1.00 84.56 272 GLU A O 1
ATOM 1960 N N . ARG A 1 273 ? -18.912 -3.309 14.227 1.00 83.56 273 ARG A N 1
ATOM 1961 C CA . ARG A 1 273 ? -20.207 -2.776 13.794 1.00 83.56 273 ARG A CA 1
ATOM 1962 C C . ARG A 1 273 ? -21.292 -3.257 14.746 1.00 83.56 273 ARG A C 1
ATOM 1964 O O . ARG A 1 273 ? -21.443 -4.464 14.914 1.00 83.56 273 ARG A O 1
ATOM 1971 N N . ASP A 1 274 ? -22.021 -2.326 15.353 1.00 81.19 274 ASP A N 1
ATOM 1972 C CA . ASP A 1 274 ? -23.153 -2.655 16.222 1.00 81.19 274 ASP A CA 1
ATOM 1973 C C . ASP A 1 274 ? -24.403 -3.082 15.422 1.00 81.19 274 ASP A C 1
ATOM 1975 O O . ASP A 1 274 ? -24.428 -3.038 14.186 1.00 81.19 274 ASP A O 1
ATOM 1979 N N . GLU A 1 275 ? -25.449 -3.522 16.132 1.00 78.19 275 GLU A N 1
ATOM 1980 C CA . GLU A 1 275 ? -26.731 -3.932 15.531 1.00 78.19 275 GLU A CA 1
ATOM 1981 C C . GLU A 1 275 ? -27.426 -2.783 14.779 1.00 78.19 275 GLU A C 1
ATOM 1983 O O . GLU A 1 275 ? -28.095 -3.019 13.772 1.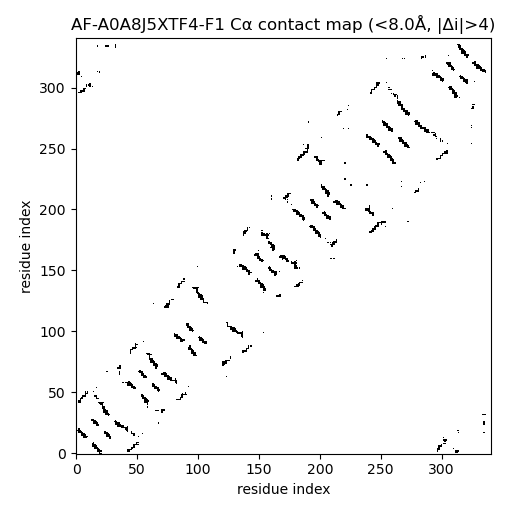00 78.19 275 GLU A O 1
ATOM 1988 N N . ASP A 1 276 ? -27.193 -1.539 15.210 1.00 78.06 276 ASP A N 1
ATOM 1989 C CA . ASP A 1 276 ? -27.685 -0.310 14.579 1.00 78.06 276 ASP A CA 1
ATOM 1990 C C . ASP A 1 276 ? -26.798 0.144 13.404 1.00 78.06 276 ASP A C 1
ATOM 1992 O O . ASP A 1 276 ? -26.961 1.248 12.873 1.00 78.06 276 ASP A O 1
ATOM 1996 N N . THR A 1 277 ? -25.869 -0.708 12.957 1.00 74.62 277 THR A N 1
ATOM 1997 C CA . THR A 1 277 ? -24.919 -0.503 11.856 1.00 74.62 277 THR A CA 1
ATOM 1998 C C . THR A 1 277 ? -23.863 0.579 12.080 1.00 74.62 277 THR A C 1
ATOM 2000 O O . THR A 1 277 ? -23.111 0.897 11.150 1.00 74.62 277 THR A O 1
ATOM 2003 N N . ARG A 1 278 ? -23.740 1.124 13.291 1.00 82.00 278 ARG A N 1
ATOM 2004 C CA . ARG A 1 278 ? -22.709 2.107 13.631 1.00 82.00 278 ARG A CA 1
ATOM 2005 C C . ARG A 1 278 ? -21.366 1.418 13.798 1.00 82.00 278 ARG A C 1
ATOM 2007 O O . ARG A 1 278 ? -21.261 0.356 14.407 1.00 82.00 278 ARG A O 1
ATOM 2014 N N . LEU A 1 279 ? -20.329 2.046 13.252 1.00 85.06 279 LEU A N 1
ATOM 2015 C CA . LEU A 1 279 ? -18.957 1.608 13.460 1.00 85.06 279 LEU A CA 1
ATOM 2016 C C . LEU A 1 279 ? -18.391 2.243 14.725 1.00 85.06 279 LEU A C 1
ATOM 2018 O O . LEU A 1 279 ? -18.475 3.455 14.919 1.00 85.06 279 LEU A O 1
ATOM 2022 N N . SER A 1 280 ? -17.758 1.421 15.549 1.00 83.56 280 SER A N 1
ATOM 2023 C CA . SER A 1 280 ? -16.979 1.851 16.703 1.00 83.56 280 SER A CA 1
ATOM 2024 C C . SER A 1 280 ? -15.598 1.219 16.671 1.00 83.56 280 SER A C 1
ATOM 2026 O O . SER A 1 280 ? -15.405 0.138 16.121 1.00 83.56 280 SER A O 1
ATOM 2028 N N . LEU A 1 281 ? -14.631 1.902 17.267 1.00 83.06 281 LEU A N 1
ATOM 2029 C CA . LEU A 1 281 ? -13.268 1.419 17.407 1.00 83.06 281 LEU A CA 1
ATOM 2030 C C . LEU A 1 281 ? -13.000 1.175 18.890 1.00 83.06 281 LEU A C 1
ATOM 2032 O O . LEU A 1 281 ? -13.057 2.108 19.690 1.00 83.06 281 LEU A O 1
ATOM 2036 N N . ARG A 1 282 ? -12.704 -0.073 19.254 1.00 85.00 282 ARG A N 1
ATOM 2037 C CA . ARG A 1 282 ? -12.300 -0.456 20.609 1.00 85.00 282 ARG A CA 1
ATOM 2038 C C . ARG A 1 282 ? -10.789 -0.638 20.661 1.00 85.00 282 ARG A C 1
ATOM 2040 O O . ARG A 1 282 ? -10.245 -1.445 19.912 1.00 85.00 282 ARG A O 1
ATOM 2047 N N . ALA A 1 283 ? -10.114 0.088 21.547 1.00 84.19 283 ALA A N 1
ATOM 2048 C CA . ALA A 1 283 ? -8.680 -0.074 21.771 1.00 84.19 283 ALA A CA 1
AT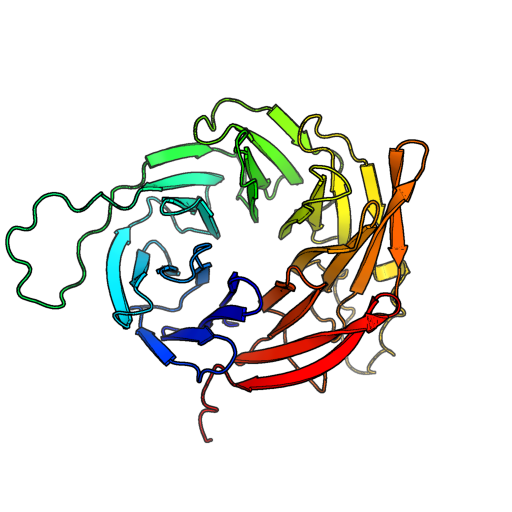OM 2049 C C . ALA A 1 283 ? -8.371 -1.425 22.439 1.00 84.19 283 ALA A C 1
ATOM 2051 O O . ALA A 1 283 ? -9.057 -1.835 23.377 1.00 84.19 283 ALA A O 1
ATOM 2052 N N . HIS A 1 284 ? -7.320 -2.091 21.970 1.00 85.88 284 HIS A N 1
ATOM 2053 C CA . HIS A 1 284 ? -6.705 -3.254 22.606 1.00 85.88 284 HIS A CA 1
ATOM 2054 C C . HIS A 1 284 ? -5.317 -2.884 23.145 1.00 85.88 284 HIS A C 1
ATOM 2056 O O . HIS A 1 284 ? -4.809 -1.784 22.911 1.00 85.88 284 HIS A O 1
ATOM 2062 N N . ALA A 1 285 ? -4.698 -3.804 23.890 1.00 83.88 285 ALA A N 1
ATOM 2063 C CA . ALA A 1 285 ? -3.329 -3.617 24.352 1.00 83.88 285 ALA A CA 1
ATOM 2064 C C . ALA A 1 285 ? -2.397 -3.371 23.146 1.00 83.88 285 ALA A C 1
ATOM 2066 O O . ALA A 1 285 ? -2.461 -4.127 22.171 1.00 83.88 285 ALA A O 1
ATOM 2067 N N . PRO A 1 286 ? -1.545 -2.330 23.184 1.00 86.12 286 PRO A N 1
ATOM 2068 C CA . PRO A 1 286 ? -0.614 -2.082 22.098 1.00 86.12 286 PRO A CA 1
ATOM 2069 C C . PRO A 1 286 ? 0.409 -3.208 21.985 1.00 86.12 286 PRO A C 1
ATOM 2071 O O . PRO A 1 286 ? 0.756 -3.870 22.963 1.00 86.12 286 PRO A O 1
ATOM 2074 N N . LEU A 1 287 ? 0.922 -3.384 20.775 1.00 87.75 287 LEU A N 1
ATOM 2075 C CA . LEU A 1 287 ? 1.987 -4.322 20.480 1.00 87.75 287 LEU A CA 1
ATOM 2076 C C . LEU A 1 287 ? 3.344 -3.634 20.643 1.00 87.75 287 LEU A C 1
ATOM 2078 O O . LEU A 1 287 ? 3.687 -2.749 19.858 1.00 87.75 287 LEU A O 1
ATOM 2082 N N . ASP A 1 288 ? 4.119 -4.056 21.640 1.00 86.19 288 ASP A N 1
ATOM 2083 C CA . ASP A 1 288 ? 5.490 -3.586 21.833 1.00 86.19 288 ASP A CA 1
ATOM 2084 C C . ASP A 1 288 ? 6.438 -4.235 20.809 1.00 86.19 288 ASP A C 1
ATOM 2086 O O . ASP A 1 288 ? 6.499 -5.463 20.645 1.00 86.19 288 ASP A O 1
ATOM 2090 N N . LEU A 1 289 ? 7.206 -3.397 20.116 1.00 87.19 289 LEU A N 1
ATOM 2091 C CA . LEU A 1 289 ? 8.271 -3.836 19.228 1.00 87.19 289 LEU A CA 1
ATOM 2092 C C . LEU A 1 289 ? 9.558 -4.050 20.048 1.00 87.19 289 LEU A C 1
ATOM 2094 O O . LEU A 1 289 ? 9.919 -3.202 20.864 1.00 87.19 289 LEU A O 1
ATOM 2098 N N . PRO A 1 290 ? 10.270 -5.173 19.865 1.00 85.19 290 PRO A N 1
ATOM 2099 C CA . PRO A 1 290 ? 11.431 -5.514 20.677 1.00 85.19 290 PRO A CA 1
ATOM 2100 C C . PRO A 1 290 ? 12.632 -4.600 20.394 1.00 85.19 290 PRO A C 1
ATOM 2102 O O . PRO A 1 290 ? 13.021 -4.407 19.241 1.00 85.19 290 PRO A O 1
ATOM 2105 N N . GLY A 1 291 ? 13.282 -4.137 21.465 1.00 79.75 291 GLY A N 1
ATOM 2106 C CA . GLY A 1 291 ? 14.515 -3.348 21.403 1.00 79.75 291 GLY A CA 1
ATOM 2107 C C . GLY A 1 291 ? 14.303 -1.942 20.836 1.00 79.75 291 GLY A C 1
ATOM 2108 O O . GLY A 1 291 ? 13.306 -1.295 21.132 1.00 79.75 291 GLY A O 1
ATOM 2109 N N . GLU A 1 292 ? 15.255 -1.490 20.019 1.00 72.31 292 GLU A N 1
ATOM 2110 C CA . GLU A 1 292 ? 15.195 -0.235 19.259 1.00 72.31 292 GLU A CA 1
ATOM 2111 C C . GLU A 1 292 ? 15.025 -0.580 17.770 1.00 72.31 292 GLU A C 1
ATOM 2113 O O . GLU A 1 292 ? 16.002 -0.592 17.016 1.00 72.31 292 GLU A O 1
ATOM 2118 N N . PRO A 1 293 ? 13.812 -0.949 17.324 1.00 68.50 293 PRO A N 1
ATOM 2119 C CA . PRO A 1 293 ? 13.593 -1.493 15.983 1.00 68.50 293 PRO A CA 1
ATOM 2120 C C . PRO A 1 293 ? 13.817 -0.460 14.865 1.00 68.50 293 PRO A C 1
ATOM 2122 O O . PRO A 1 293 ? 13.866 -0.826 13.694 1.00 68.50 293 PRO A O 1
ATOM 2125 N N . GLY A 1 294 ? 13.936 0.827 15.204 1.00 75.94 294 GLY A N 1
ATOM 2126 C CA . GLY A 1 294 ? 13.916 1.927 14.248 1.00 75.94 294 GLY A CA 1
ATOM 2127 C C . GLY A 1 294 ? 12.507 2.215 13.723 1.00 75.94 294 GLY A C 1
ATOM 2128 O O . GLY A 1 294 ? 11.513 1.668 14.199 1.00 75.94 294 GLY A O 1
ATOM 2129 N N . ALA A 1 295 ? 12.410 3.107 12.736 1.00 81.00 295 ALA A N 1
ATOM 2130 C CA . ALA A 1 295 ? 11.123 3.499 12.164 1.00 81.00 295 ALA A CA 1
ATOM 2131 C C . ALA A 1 295 ? 10.424 2.313 11.476 1.00 81.00 295 ALA A C 1
ATOM 2133 O O . ALA A 1 295 ? 11.052 1.598 10.693 1.00 81.00 295 ALA A O 1
ATOM 2134 N N . VAL A 1 296 ? 9.120 2.148 11.713 1.00 86.94 296 VAL A N 1
ATOM 2135 C CA . VAL A 1 296 ? 8.288 1.195 10.964 1.00 86.94 296 VAL A CA 1
ATOM 2136 C C . VAL A 1 296 ? 8.159 1.682 9.521 1.00 86.94 296 VAL A C 1
ATOM 2138 O O . VAL A 1 296 ? 7.639 2.768 9.263 1.00 86.94 296 VAL A O 1
ATOM 2141 N N . LEU A 1 297 ? 8.662 0.885 8.581 1.00 87.31 297 LEU A N 1
ATOM 2142 C CA . LEU A 1 297 ? 8.623 1.164 7.146 1.00 87.31 297 LEU A CA 1
ATOM 2143 C C . LEU A 1 297 ? 7.366 0.609 6.493 1.00 87.31 297 LEU A C 1
ATOM 2145 O O . LEU A 1 297 ? 6.845 1.230 5.569 1.00 87.31 297 LEU A O 1
ATOM 2149 N N . GLU A 1 298 ? 6.913 -0.551 6.965 1.00 89.56 298 GLU A N 1
ATOM 2150 C CA . GLU A 1 298 ? 5.712 -1.219 6.487 1.00 89.56 298 GLU A CA 1
ATOM 2151 C C . GLU A 1 298 ? 5.085 -2.046 7.609 1.00 89.56 298 GLU A C 1
ATOM 2153 O O . GLU A 1 298 ? 5.779 -2.636 8.438 1.00 89.56 298 GLU A O 1
ATOM 2158 N N . LEU A 1 299 ? 3.760 -2.072 7.631 1.00 91.69 299 LEU A N 1
ATOM 2159 C CA . LEU A 1 299 ? 2.951 -2.890 8.521 1.00 91.69 299 LEU A CA 1
ATOM 2160 C C . LEU A 1 299 ? 1.999 -3.679 7.629 1.00 91.69 299 LEU A C 1
ATOM 2162 O O . LEU A 1 299 ? 1.467 -3.111 6.682 1.00 91.69 299 LEU A O 1
ATOM 2166 N N . HIS A 1 300 ? 1.800 -4.963 7.908 1.00 91.38 300 HIS A N 1
ATOM 2167 C CA . HIS A 1 300 ? 0.935 -5.842 7.124 1.00 91.38 300 HIS A CA 1
ATOM 2168 C C . HIS A 1 300 ? 0.143 -6.765 8.036 1.00 91.38 300 HIS A C 1
ATOM 2170 O O . HIS A 1 300 ? 0.696 -7.292 9.000 1.00 91.38 300 HIS A O 1
ATOM 2176 N N . ALA A 1 301 ? -1.128 -6.982 7.716 1.00 89.62 301 ALA A N 1
ATOM 2177 C CA . ALA A 1 301 ? -1.973 -7.937 8.416 1.00 89.62 301 ALA A CA 1
ATOM 2178 C C . ALA A 1 301 ? -2.354 -9.076 7.468 1.00 89.62 301 ALA A C 1
ATOM 2180 O O . ALA A 1 301 ? -2.799 -8.848 6.342 1.00 89.62 301 ALA A O 1
ATOM 2181 N N . THR A 1 302 ? -2.158 -10.312 7.913 1.00 88.25 302 THR A N 1
ATOM 2182 C CA . THR A 1 302 ? -2.546 -11.498 7.147 1.00 88.25 302 THR A CA 1
ATOM 2183 C C . THR A 1 302 ? -4.057 -11.729 7.233 1.00 88.25 302 THR A C 1
ATOM 2185 O O . THR A 1 302 ? -4.700 -11.259 8.175 1.00 88.25 302 THR A O 1
ATOM 2188 N N . PRO A 1 303 ? -4.649 -12.526 6.324 1.00 82.25 303 PRO A N 1
ATOM 2189 C CA . PRO A 1 303 ? -6.054 -12.921 6.426 1.00 82.25 303 PRO A CA 1
ATOM 2190 C C . PRO A 1 303 ? -6.423 -13.637 7.735 1.00 82.25 303 PRO A C 1
ATOM 2192 O O . PRO A 1 303 ? -7.596 -13.672 8.090 1.00 82.25 303 PRO A O 1
ATOM 2195 N N . ARG A 1 304 ? -5.444 -14.212 8.449 1.00 81.88 304 ARG A N 1
ATOM 2196 C CA . ARG A 1 304 ? -5.645 -14.867 9.751 1.00 81.88 304 ARG A CA 1
ATOM 2197 C C . ARG A 1 304 ? -5.629 -13.894 10.932 1.00 81.88 304 ARG A C 1
ATOM 2199 O O . ARG A 1 304 ? -5.955 -14.296 12.042 1.00 81.88 304 ARG A O 1
ATOM 2206 N N . GLY A 1 305 ? -5.247 -12.638 10.702 1.00 84.25 305 GLY A N 1
ATOM 2207 C CA . GLY A 1 305 ? -5.060 -11.633 11.746 1.00 84.25 305 GLY A CA 1
ATOM 2208 C C . GLY A 1 305 ? -3.623 -11.515 12.256 1.00 84.25 305 GLY A C 1
ATOM 2209 O O . GLY A 1 305 ? -3.350 -10.604 13.028 1.00 84.25 305 GLY A 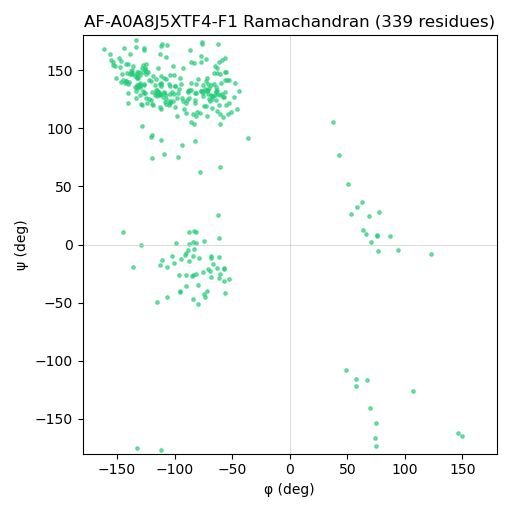O 1
ATOM 2210 N N . ASP A 1 306 ? -2.693 -12.371 11.814 1.00 88.88 306 ASP A N 1
ATOM 2211 C CA . ASP A 1 306 ? -1.266 -12.248 12.149 1.00 88.88 306 ASP A CA 1
ATOM 2212 C C . ASP A 1 306 ? -0.683 -10.945 11.588 1.00 88.88 306 ASP A C 1
ATOM 2214 O O . ASP A 1 306 ? -1.080 -10.500 10.507 1.00 88.88 306 ASP A O 1
ATOM 2218 N N . LEU A 1 307 ? 0.289 -10.356 12.285 1.00 91.88 307 LEU A N 1
ATOM 2219 C CA . LEU A 1 307 ? 0.910 -9.089 11.900 1.00 91.88 307 LEU A CA 1
ATOM 2220 C C . LEU A 1 307 ? 2.363 -9.286 11.470 1.00 91.88 307 LEU A C 1
ATOM 2222 O O . LEU A 1 307 ? 3.134 -10.004 12.103 1.00 91.88 307 LEU A O 1
ATOM 2226 N N . CYS A 1 308 ? 2.761 -8.597 10.408 1.00 93.00 308 CYS A N 1
ATOM 2227 C CA . CYS A 1 308 ? 4.149 -8.460 9.989 1.00 93.00 308 CYS A CA 1
ATOM 2228 C C . CYS A 1 308 ? 4.552 -6.988 10.054 1.00 93.00 308 CYS A C 1
ATOM 2230 O O . CYS A 1 308 ? 3.869 -6.128 9.501 1.00 93.00 308 CYS A O 1
ATOM 2232 N N . VAL A 1 309 ? 5.669 -6.701 10.719 1.00 93.06 309 VAL A N 1
ATOM 2233 C CA . VAL A 1 309 ? 6.212 -5.347 10.869 1.00 93.06 309 VAL A CA 1
ATOM 2234 C C . VAL A 1 309 ? 7.599 -5.315 10.245 1.00 93.06 309 VAL A C 1
ATOM 2236 O O . VAL A 1 309 ? 8.481 -6.069 10.656 1.00 93.06 309 VAL A O 1
ATOM 2239 N N . VAL A 1 310 ? 7.796 -4.454 9.249 1.00 92.12 310 VAL A N 1
ATOM 2240 C CA . VAL A 1 310 ? 9.101 -4.208 8.628 1.00 92.12 310 VAL A CA 1
ATOM 2241 C C . VAL A 1 310 ? 9.630 -2.881 9.137 1.00 92.12 310 VAL A C 1
ATOM 2243 O O . VAL A 1 310 ? 9.001 -1.840 8.944 1.00 92.12 310 VAL A O 1
ATOM 2246 N N . CYS A 1 311 ? 10.805 -2.903 9.751 1.00 90.12 311 CYS A N 1
ATOM 2247 C CA . CYS A 1 311 ? 11.431 -1.732 10.342 1.00 90.12 311 CYS A CA 1
ATOM 2248 C C . CYS A 1 311 ? 12.701 -1.317 9.587 1.00 90.12 311 CYS A C 1
ATOM 2250 O O . CYS A 1 311 ? 13.267 -2.063 8.777 1.00 90.12 311 CYS A O 1
ATOM 2252 N N . ALA A 1 312 ? 13.149 -0.090 9.848 1.00 85.69 312 ALA A N 1
ATOM 2253 C CA . ALA A 1 312 ? 14.401 0.439 9.327 1.00 85.69 312 ALA A CA 1
ATOM 2254 C C . ALA A 1 312 ? 15.590 -0.470 9.694 1.00 85.69 312 ALA A C 1
ATOM 2256 O O . ALA A 1 312 ? 15.583 -1.156 10.710 1.00 85.69 312 ALA A O 1
ATOM 2257 N N . GLY A 1 313 ? 16.608 -0.512 8.830 1.00 83.81 313 GLY A N 1
ATOM 2258 C CA . GLY A 1 313 ? 17.719 -1.464 8.966 1.00 83.81 313 GLY A CA 1
ATOM 2259 C C . GLY A 1 313 ? 17.371 -2.902 8.554 1.00 83.81 313 GLY A C 1
ATOM 2260 O O . GLY A 1 313 ? 18.185 -3.806 8.735 1.00 83.81 313 GLY A O 1
ATOM 2261 N N . GLY A 1 314 ? 16.179 -3.128 7.988 1.00 86.62 314 GLY A N 1
ATOM 2262 C CA . GLY A 1 314 ? 15.790 -4.412 7.409 1.00 86.62 314 GLY A CA 1
ATOM 2263 C C . GLY A 1 314 ? 15.400 -5.464 8.446 1.00 86.62 314 GLY A C 1
ATOM 2264 O O . GLY A 1 314 ? 15.571 -6.651 8.188 1.00 86.62 314 GLY A O 1
ATOM 2265 N N . LEU A 1 315 ? 14.897 -5.062 9.614 1.00 91.44 315 LEU A N 1
ATOM 2266 C CA . LEU A 1 315 ? 14.328 -5.990 10.592 1.00 91.44 315 LEU A CA 1
ATOM 2267 C C . LEU A 1 315 ? 12.877 -6.310 10.213 1.00 91.44 315 LEU A C 1
ATOM 2269 O O . LEU A 1 315 ? 12.049 -5.408 10.129 1.00 91.44 315 LEU A O 1
ATOM 2273 N N . LEU A 1 316 ? 12.564 -7.587 10.009 1.00 93.38 316 LEU A N 1
ATOM 2274 C CA . LEU A 1 316 ? 11.200 -8.085 9.839 1.00 93.38 316 LEU A CA 1
ATOM 2275 C C . LEU A 1 316 ? 10.779 -8.849 11.095 1.00 93.38 316 LEU A C 1
ATOM 2277 O O . LEU A 1 316 ? 11.445 -9.799 11.505 1.00 93.38 316 LEU A O 1
ATOM 2281 N N . LEU A 1 317 ? 9.653 -8.452 11.675 1.00 93.81 317 LEU A N 1
ATOM 2282 C CA . LEU A 1 317 ? 9.041 -9.063 12.848 1.00 93.81 317 LEU A CA 1
ATOM 2283 C C . LEU A 1 317 ? 7.721 -9.716 12.446 1.00 93.81 317 LEU A C 1
ATOM 2285 O O . LEU A 1 317 ? 6.881 -9.067 11.824 1.00 93.81 317 LEU A O 1
ATOM 2289 N N . GLN A 1 318 ? 7.531 -10.980 12.813 1.00 93.25 318 GLN A N 1
ATOM 2290 C CA . GLN A 1 318 ? 6.283 -11.707 12.587 1.00 93.25 318 GLN A CA 1
ATOM 2291 C C . GLN A 1 318 ? 5.605 -11.996 13.919 1.00 93.25 318 GLN A C 1
ATOM 2293 O O . GLN A 1 318 ? 6.228 -12.545 14.831 1.00 93.25 318 GLN A O 1
ATOM 2298 N N . TYR A 1 319 ? 4.330 -11.651 14.007 1.00 92.00 319 TYR A N 1
ATOM 2299 C CA . TYR A 1 319 ? 3.508 -11.805 15.191 1.00 92.00 319 TYR A CA 1
ATOM 2300 C C . TYR A 1 319 ? 2.297 -12.669 14.881 1.00 92.00 319 TYR A C 1
ATOM 2302 O O . TYR A 1 319 ? 1.518 -12.349 13.988 1.00 92.00 319 TYR A O 1
ATOM 2310 N N . GLU A 1 320 ? 2.128 -13.731 15.656 1.00 90.12 320 GLU A N 1
ATOM 2311 C CA . GLU A 1 320 ? 0.937 -14.572 15.615 1.00 90.12 320 GLU A CA 1
ATOM 2312 C C . GLU A 1 320 ? -0.158 -13.929 16.464 1.00 90.12 320 GLU A C 1
ATOM 2314 O O . GLU A 1 320 ? 0.087 -13.541 17.615 1.00 90.12 320 GLU A O 1
ATOM 2319 N N . SER A 1 321 ? -1.356 -13.815 15.897 1.00 86.31 321 SER A N 1
ATOM 2320 C CA . SER A 1 321 ? -2.540 -13.396 16.633 1.00 86.31 321 SER A CA 1
ATOM 2321 C C . SER A 1 321 ? -2.976 -14.509 17.584 1.00 86.31 321 SER A C 1
ATOM 2323 O O . SER A 1 321 ? -3.054 -15.683 17.220 1.00 86.31 321 SER A O 1
ATOM 2325 N N . THR A 1 322 ? -3.254 -14.141 18.828 1.00 80.00 322 THR A N 1
ATOM 2326 C CA . THR A 1 322 ? -3.832 -15.019 19.844 1.00 80.00 322 THR A CA 1
ATOM 2327 C C . THR A 1 322 ? -5.262 -14.568 20.169 1.00 80.00 322 THR A C 1
ATOM 2329 O O . THR A 1 322 ? -5.813 -13.667 19.535 1.00 80.00 322 THR A O 1
ATOM 2332 N N . THR A 1 323 ? -5.916 -15.218 21.134 1.00 71.12 323 THR A N 1
ATOM 2333 C CA . THR A 1 323 ? -7.265 -14.835 21.585 1.00 71.12 323 THR A CA 1
ATOM 2334 C C . THR A 1 323 ? -7.320 -13.360 22.009 1.00 71.12 323 THR A C 1
ATOM 2336 O O . THR A 1 323 ? -6.385 -12.870 22.636 1.00 71.12 323 THR A O 1
ATOM 2339 N N . ASP A 1 324 ? -8.421 -12.673 21.688 1.00 69.44 324 ASP A N 1
ATOM 2340 C CA . ASP A 1 324 ? -8.715 -11.277 22.065 1.00 69.44 324 ASP A CA 1
ATOM 2341 C C . ASP A 1 324 ? -7.752 -10.199 21.523 1.00 69.44 324 ASP A C 1
ATOM 2343 O O . ASP A 1 324 ? -7.493 -9.191 22.184 1.00 69.44 324 ASP A O 1
ATOM 2347 N N . ALA A 1 325 ? -7.253 -10.376 20.291 1.00 74.75 325 ALA A N 1
ATOM 2348 C CA . ALA A 1 325 ? -6.357 -9.426 19.614 1.00 74.75 325 ALA A CA 1
ATOM 2349 C C . ALA A 1 325 ? -5.050 -9.153 20.385 1.00 74.75 325 ALA A C 1
ATOM 2351 O O . ALA A 1 325 ? -4.475 -8.065 20.326 1.00 74.75 325 ALA A O 1
ATOM 2352 N N . HIS A 1 326 ? -4.571 -10.171 21.096 1.00 82.31 326 HIS A N 1
ATOM 2353 C CA . HIS A 1 326 ? -3.214 -10.226 21.614 1.00 82.31 326 HIS A CA 1
ATOM 2354 C C . HIS A 1 326 ? -2.262 -10.800 20.555 1.00 82.31 326 HIS A C 1
ATOM 2356 O O . HIS A 1 326 ? -2.677 -11.509 19.639 1.00 82.31 326 HIS A O 1
ATOM 2362 N N . PHE A 1 327 ? -0.973 -10.482 20.677 1.00 89.06 327 PHE A N 1
ATOM 2363 C CA . PHE A 1 327 ? 0.046 -10.887 19.710 1.00 89.06 327 PHE A CA 1
ATOM 2364 C C . PHE A 1 327 ? 1.259 -11.471 20.406 1.00 89.06 327 PHE A C 1
ATOM 2366 O O . PHE A 1 327 ? 1.751 -10.924 21.395 1.00 89.06 327 PHE A O 1
ATOM 2373 N N . ARG A 1 328 ? 1.783 -12.562 19.848 1.00 90.50 328 ARG A N 1
ATOM 2374 C CA . ARG A 1 328 ? 3.047 -13.156 20.278 1.00 90.50 328 ARG A CA 1
ATOM 2375 C C . ARG A 1 328 ? 4.064 -13.047 19.157 1.00 90.50 328 ARG A C 1
ATOM 2377 O O . ARG A 1 328 ? 3.777 -13.437 18.031 1.00 90.50 328 ARG A O 1
ATOM 2384 N N . LEU A 1 329 ? 5.265 -12.562 19.469 1.00 92.81 329 LEU A N 1
ATOM 2385 C CA . LEU A 1 329 ? 6.371 -12.577 18.515 1.00 92.81 329 LEU A CA 1
ATOM 2386 C C . LEU A 1 329 ? 6.719 -14.032 18.169 1.00 92.81 329 LEU A C 1
ATOM 2388 O O . LEU A 1 329 ? 7.151 -14.795 19.035 1.00 92.81 329 LEU A O 1
ATOM 2392 N N . ALA A 1 330 ? 6.513 -14.402 16.911 1.00 92.19 330 ALA A N 1
ATOM 2393 C CA . ALA A 1 330 ? 6.726 -15.748 16.398 1.00 92.19 330 ALA A CA 1
ATOM 2394 C C . ALA A 1 330 ? 8.110 -15.900 15.761 1.00 92.19 330 ALA A C 1
ATOM 2396 O O . ALA A 1 330 ? 8.784 -16.907 15.976 1.00 92.19 330 ALA A O 1
ATOM 2397 N N . ALA A 1 331 ? 8.556 -14.890 15.008 1.00 92.06 331 ALA A N 1
ATOM 2398 C CA . ALA A 1 331 ? 9.849 -14.916 14.335 1.00 92.06 331 ALA A CA 1
ATOM 2399 C C . ALA A 1 331 ? 10.423 -13.513 14.100 1.00 92.06 331 ALA A C 1
ATOM 2401 O O . ALA A 1 331 ? 9.697 -12.519 14.027 1.00 92.06 331 ALA A O 1
ATOM 2402 N N . GLN A 1 332 ? 11.746 -13.461 13.940 1.00 93.00 332 GLN A N 1
ATOM 2403 C CA . GLN A 1 332 ? 12.488 -12.274 13.530 1.00 93.00 332 GLN A CA 1
ATOM 2404 C C . GLN A 1 332 ? 13.427 -12.634 12.383 1.00 93.00 332 GLN A C 1
ATOM 2406 O O . GLN A 1 332 ? 14.120 -13.650 12.445 1.00 93.00 332 GLN A O 1
ATOM 2411 N N . HIS A 1 333 ? 13.481 -11.782 11.364 1.00 92.06 333 HIS A N 1
ATOM 2412 C CA . HIS A 1 333 ? 14.314 -11.986 10.182 1.00 92.06 333 HIS A CA 1
ATOM 2413 C C . HIS A 1 333 ? 15.100 -10.722 9.856 1.00 92.06 333 HIS A C 1
ATOM 2415 O O . HIS A 1 333 ? 14.592 -9.609 9.984 1.00 92.06 333 HIS A O 1
ATOM 2421 N N . ALA A 1 334 ? 16.333 -10.898 9.387 1.00 90.50 334 ALA A N 1
ATOM 2422 C CA . ALA A 1 334 ? 17.133 -9.817 8.828 1.00 90.50 334 ALA A CA 1
ATOM 2423 C C . ALA A 1 334 ? 17.017 -9.843 7.296 1.00 90.50 334 ALA A C 1
ATOM 2425 O O . ALA A 1 334 ? 17.512 -10.756 6.635 1.00 90.50 334 ALA A O 1
ATOM 2426 N N . LEU A 1 335 ? 16.348 -8.839 6.731 1.00 88.19 335 LEU A N 1
ATOM 2427 C CA . LEU A 1 335 ? 16.210 -8.625 5.287 1.00 88.19 335 LEU A CA 1
ATOM 2428 C C . LEU A 1 335 ? 17.500 -8.078 4.665 1.00 88.19 335 LEU A C 1
ATOM 2430 O O . LEU A 1 335 ? 17.749 -8.253 3.471 1.00 88.19 335 LEU A O 1
ATOM 2434 N N . CYS A 1 336 ? 18.335 -7.439 5.480 1.00 81.31 336 CYS A N 1
ATOM 2435 C CA . CYS A 1 336 ? 19.673 -6.998 5.120 1.00 81.31 336 CYS A CA 1
ATOM 2436 C C . CYS A 1 336 ? 20.709 -7.878 5.811 1.00 81.31 336 CYS A C 1
ATOM 2438 O O . CYS A 1 336 ? 20.563 -8.230 6.981 1.00 81.31 336 CYS A O 1
ATOM 2440 N N . ARG A 1 337 ? 21.810 -8.183 5.117 1.00 64.19 337 ARG A N 1
ATOM 2441 C CA . ARG A 1 337 ? 23.025 -8.580 5.832 1.00 64.19 337 ARG A CA 1
ATOM 2442 C C . ARG A 1 337 ? 23.462 -7.365 6.640 1.00 64.19 337 ARG A C 1
ATOM 2444 O O . ARG A 1 337 ? 23.562 -6.284 6.059 1.00 64.19 337 ARG A O 1
ATOM 2451 N N . ARG A 1 338 ? 23.705 -7.531 7.945 1.00 50.28 338 ARG A N 1
ATOM 2452 C CA . ARG A 1 338 ? 24.484 -6.534 8.684 1.00 50.28 338 ARG A CA 1
ATOM 2453 C C . ARG A 1 338 ? 25.770 -6.348 7.886 1.00 50.28 338 ARG A C 1
ATOM 2455 O O . ARG A 1 338 ? 26.432 -7.334 7.570 1.00 50.28 338 ARG A O 1
ATOM 2462 N N . SER A 1 339 ? 26.052 -5.125 7.458 1.00 41.69 339 SER A N 1
ATOM 2463 C CA . SER A 1 339 ? 27.420 -4.783 7.104 1.00 41.69 339 SER A CA 1
ATOM 2464 C C . SER A 1 339 ? 28.228 -5.050 8.367 1.00 41.69 339 SER A C 1
ATOM 2466 O O . SER A 1 339 ? 27.993 -4.385 9.377 1.00 41.69 339 SER A O 1
ATOM 2468 N N . ASP A 1 340 ? 29.054 -6.092 8.352 1.00 29.75 340 ASP A N 1
ATOM 2469 C CA . ASP A 1 340 ? 30.107 -6.230 9.347 1.00 29.75 340 ASP A CA 1
ATOM 2470 C C . ASP A 1 340 ? 30.932 -4.933 9.285 1.00 29.75 340 ASP A C 1
ATOM 2472 O O . ASP A 1 340 ? 31.384 -4.572 8.201 1.00 29.75 340 ASP A O 1
ATOM 2476 N N . GLU A 1 341 ? 30.971 -4.234 10.424 1.00 29.80 341 GLU A N 1
ATOM 2477 C CA . GLU A 1 341 ? 31.862 -3.132 10.851 1.00 29.80 341 GLU A CA 1
ATOM 2478 C C . GLU A 1 341 ? 32.352 -2.095 9.818 1.00 29.80 341 GLU A C 1
ATOM 2480 O O . GLU A 1 341 ? 33.161 -2.412 8.917 1.00 29.80 341 GLU A O 1
#